Protein AF-A0A4U0WE92-F1 (afdb_monomer_lite)

Sequence (276 aa):
MVSLLIFSSARSITVGPFSGPRKVREACACQRVKEREEKEKQLQNAESAELKKAAQLYKLKIAEEKRVAREAAKVLNALASERLKTLQKLSNYPQRMNLQNGRLESDGLKALEAAGVMCVLHASPLYIGLLRAEGVPVGKMGDFHPAPEGLRQACRDVAGYVKDQKENLAAVALRYALWRAEVNSNEPFRLCTITGISTISDLTENVGTAHKLLKPAEATPTSLASATLNNGQVDKDRPVFEKAQKMFGQWMGYSFTSPDRRWSTELKHMLQESEL

InterPro domains:
  IPR020471 Aldo-keto reductase [PTHR42686] (79-260)
  IPR023210 NADP-dependent oxidoreductase domain [PF00248] (96-217)
  IPR036812 NAD(P)-dependent oxidoreductase domain superfamily [G3DSA:3.20.20.100] (66-225)
  IPR036812 NAD(P)-dependent oxidoreductase domain superfamily [SSF51430] (83-217)

Radius of gyration: 44.48 Å; chains: 1; bounding box: 106×69×122 Å

Organism: NCBI:txid329884

Foldseek 3Di:
DDDDDDDDDDDDDDDDPPPDPVNVVVVVVVVVVVVVVVVVVVVVVVVVVVVVVVVVVVVVVVVVVVVVVVVVVVVVVVVVVVVVVVLVVLVPQQLDQWLQADRCVVPNLVVCVVVVNQEAEREPLCVQQCQWLVGDDQDPVGDPDPDDPLLSVLSNVLSVVCVVVVHTSSLLGLLSSVVSQQVSADVRHHYHYDYDDDDPVSVVSSVVSCCLFWQDDPVCRPDSPPTDGPVVSVVVSVVSSVVSNVSCPVSRNDDDDDPDPPDDPVVVVVVVVVVD

Structure (mmCIF, N/CA/C/O backbone):
data_AF-A0A4U0WE92-F1
#
_entry.id   AF-A0A4U0WE92-F1
#
loop_
_atom_site.group_PDB
_atom_site.id
_atom_site.type_symbol
_atom_site.label_atom_id
_atom_site.label_alt_id
_atom_site.label_comp_id
_atom_site.label_asym_id
_atom_site.label_entity_id
_atom_site.label_seq_id
_atom_site.pdbx_PDB_ins_code
_atom_site.Cartn_x
_atom_site.Cartn_y
_atom_site.Cartn_z
_atom_site.occupancy
_atom_site.B_iso_or_equiv
_atom_site.auth_seq_id
_atom_site.auth_comp_id
_atom_site.auth_asym_id
_atom_site.auth_atom_id
_atom_site.pdbx_PDB_model_num
ATOM 1 N N . MET A 1 1 ? 56.991 50.075 -100.132 1.00 36.47 1 MET A N 1
ATOM 2 C CA . MET A 1 1 ? 57.862 51.090 -99.501 1.00 36.47 1 MET A CA 1
ATOM 3 C C . MET A 1 1 ? 58.765 50.362 -98.514 1.00 36.47 1 MET A C 1
ATOM 5 O O . MET A 1 1 ? 58.239 49.801 -97.569 1.00 36.47 1 MET A O 1
ATOM 9 N N . VAL A 1 2 ? 59.967 49.976 -98.965 1.00 34.28 2 VAL A N 1
ATOM 10 C CA . VAL A 1 2 ? 61.272 50.663 -98.746 1.00 34.28 2 VAL A CA 1
ATOM 11 C C . VAL A 1 2 ? 61.816 50.282 -97.361 1.00 34.28 2 VAL A C 1
ATOM 13 O O . VAL A 1 2 ? 61.279 50.724 -96.358 1.00 34.28 2 VAL A O 1
ATOM 16 N N . SER A 1 3 ? 62.652 49.235 -97.314 1.00 33.69 3 SER A N 1
ATOM 17 C CA . SER A 1 3 ? 64.130 49.280 -97.143 1.00 33.69 3 SER A CA 1
ATOM 18 C C . SER A 1 3 ? 64.530 49.614 -95.699 1.00 33.69 3 SER A C 1
ATOM 20 O O . SER A 1 3 ? 64.038 50.575 -95.133 1.00 33.69 3 SER A O 1
ATOM 22 N N . LEU A 1 4 ? 65.419 48.864 -95.046 1.00 34.78 4 LEU A N 1
ATOM 23 C CA . LEU A 1 4 ? 66.849 48.939 -95.336 1.00 34.78 4 LEU A CA 1
ATOM 24 C C . LEU A 1 4 ? 67.620 47.719 -94.793 1.00 34.78 4 LEU A C 1
ATOM 26 O O . LEU A 1 4 ? 67.423 47.281 -93.663 1.00 34.78 4 LEU A O 1
ATOM 30 N N . LEU A 1 5 ? 68.526 47.228 -95.636 1.00 36.78 5 LEU A N 1
ATOM 31 C CA . LEU A 1 5 ? 69.616 46.290 -95.370 1.00 36.78 5 LEU A CA 1
ATOM 32 C C . LEU A 1 5 ? 70.671 46.891 -94.433 1.00 36.78 5 LEU A C 1
ATOM 34 O O . LEU A 1 5 ? 71.027 48.045 -94.641 1.00 36.78 5 LEU A O 1
ATOM 38 N N . ILE A 1 6 ? 71.302 46.064 -93.588 1.00 38.28 6 ILE A N 1
ATOM 39 C CA . ILE A 1 6 ? 72.768 46.069 -93.405 1.00 38.28 6 ILE A CA 1
ATOM 40 C C . ILE A 1 6 ? 73.255 44.616 -93.254 1.00 38.28 6 ILE A C 1
ATOM 42 O O . ILE A 1 6 ? 72.827 43.885 -92.365 1.00 38.28 6 ILE A O 1
ATOM 46 N N . PHE A 1 7 ? 74.154 44.215 -94.155 1.00 35.66 7 PHE A N 1
ATOM 47 C CA . PHE A 1 7 ? 74.953 42.988 -94.116 1.00 35.66 7 PHE A CA 1
ATOM 48 C C . PHE A 1 7 ? 76.082 43.109 -93.081 1.00 35.66 7 PHE A C 1
ATOM 50 O O . PHE A 1 7 ? 76.759 44.133 -93.046 1.00 35.66 7 PHE A O 1
ATOM 57 N N . SER A 1 8 ? 76.412 42.022 -92.377 1.00 32.97 8 SER A N 1
ATOM 58 C CA . SER A 1 8 ? 77.824 41.668 -92.186 1.00 32.97 8 SER A CA 1
ATOM 59 C C . SER A 1 8 ? 78.011 40.168 -91.951 1.00 32.97 8 SER A C 1
ATOM 61 O O . SER A 1 8 ? 77.280 39.517 -91.212 1.00 32.97 8 SER A O 1
ATOM 63 N N . SER A 1 9 ? 78.997 39.648 -92.668 1.00 39.62 9 SER A N 1
ATOM 64 C CA . SER A 1 9 ? 79.442 38.266 -92.810 1.00 39.62 9 SER A CA 1
ATOM 65 C C . SER A 1 9 ? 80.075 37.699 -91.536 1.00 39.62 9 SER A C 1
ATOM 67 O O . SER A 1 9 ? 80.927 38.358 -90.950 1.00 39.62 9 SER A O 1
ATOM 69 N N . ALA A 1 10 ? 79.779 36.437 -91.198 1.00 36.41 10 ALA A N 1
ATOM 70 C CA . ALA A 1 10 ? 80.800 35.492 -90.732 1.00 36.41 10 ALA A CA 1
ATOM 71 C C . ALA A 1 10 ? 80.304 34.032 -90.767 1.00 36.41 10 ALA A C 1
ATOM 73 O O . ALA A 1 10 ? 79.409 33.626 -90.037 1.00 36.41 10 ALA A O 1
ATOM 74 N N . ARG A 1 11 ? 80.943 33.280 -91.667 1.00 37.12 11 ARG A N 1
ATOM 75 C CA . ARG A 1 11 ? 81.222 31.834 -91.723 1.00 37.12 11 ARG A CA 1
ATOM 76 C C . ARG A 1 11 ? 80.512 30.883 -90.743 1.00 37.12 11 ARG A C 1
ATOM 78 O O . ARG A 1 11 ? 80.674 30.931 -89.531 1.00 37.12 11 ARG A O 1
ATOM 85 N N . SER A 1 12 ? 79.893 29.891 -91.380 1.00 43.38 12 SER A N 1
ATOM 86 C CA . SER A 1 12 ? 79.492 28.584 -90.864 1.00 43.38 12 SER A CA 1
ATOM 87 C C . SER A 1 12 ? 80.563 27.915 -89.990 1.00 43.38 12 SER A C 1
ATOM 89 O O . SER A 1 12 ? 81.686 27.686 -90.443 1.00 43.38 12 SER A O 1
ATOM 91 N N . ILE A 1 13 ? 80.167 27.531 -88.774 1.00 39.22 13 ILE A N 1
ATOM 92 C CA . ILE A 1 13 ? 80.706 26.375 -88.056 1.00 39.22 13 ILE A CA 1
ATOM 93 C C . ILE A 1 13 ? 79.494 25.590 -87.547 1.00 39.22 13 ILE A C 1
ATOM 95 O O . ILE A 1 13 ? 78.878 25.929 -86.539 1.00 39.22 13 ILE A O 1
ATOM 99 N N . THR A 1 14 ? 79.129 24.536 -88.270 1.00 47.78 14 THR A N 1
ATOM 100 C CA . THR A 1 14 ? 78.223 23.495 -87.786 1.00 47.78 14 THR A CA 1
ATOM 101 C C . THR A 1 14 ? 78.919 22.710 -86.677 1.00 47.78 14 THR A C 1
ATOM 103 O O . THR A 1 14 ? 79.768 21.865 -86.957 1.00 47.78 14 THR A O 1
ATOM 106 N N . VAL A 1 15 ? 78.559 22.976 -85.420 1.00 40.97 15 VAL A N 1
ATOM 107 C CA . VAL A 1 15 ? 78.888 22.107 -84.282 1.00 40.97 15 VAL A CA 1
ATOM 108 C C . VAL A 1 15 ? 77.596 21.413 -83.861 1.00 40.97 15 VAL A C 1
ATOM 110 O O . VAL A 1 15 ? 76.686 22.047 -83.330 1.00 40.97 15 VAL A O 1
ATOM 113 N N . GLY A 1 16 ? 77.481 20.115 -84.155 1.00 44.25 16 GLY A N 1
ATOM 114 C CA . GLY A 1 16 ? 76.384 19.285 -83.653 1.00 44.25 16 GLY A CA 1
ATOM 115 C C . GLY A 1 16 ? 76.367 19.259 -82.117 1.00 44.25 16 GLY A C 1
ATOM 116 O O . GLY A 1 16 ? 77.405 19.493 -81.489 1.00 44.25 16 GLY A O 1
ATOM 117 N N . PRO A 1 17 ? 75.219 18.981 -81.473 1.00 46.50 17 PRO A N 1
ATOM 118 C CA . PRO A 1 17 ? 75.126 19.006 -80.023 1.00 46.50 17 PRO A CA 1
ATOM 119 C C . PRO A 1 17 ? 75.806 17.759 -79.449 1.00 46.50 17 PRO A C 1
ATOM 121 O O . PRO A 1 17 ? 75.181 16.728 -79.222 1.00 46.50 17 PRO A O 1
ATOM 124 N N . PHE A 1 18 ? 77.112 17.842 -79.203 1.00 44.69 18 PHE A N 1
ATOM 125 C CA . PHE A 1 18 ? 77.844 16.830 -78.452 1.00 44.69 18 PHE A CA 1
ATOM 126 C C . PHE A 1 18 ? 77.544 17.028 -76.959 1.00 44.69 18 PHE A C 1
ATOM 128 O O . PHE A 1 18 ? 78.214 17.776 -76.243 1.00 44.69 18 PHE A O 1
ATOM 135 N N . SER A 1 19 ? 76.463 16.412 -76.480 1.00 53.94 19 SER A N 1
ATOM 136 C CA . SER A 1 19 ? 76.129 16.368 -75.057 1.00 53.94 19 SER A CA 1
ATOM 137 C C . SER A 1 19 ? 77.164 15.519 -74.319 1.00 53.94 19 SER A C 1
ATOM 139 O O . SER A 1 19 ? 77.171 14.296 -74.437 1.00 53.94 19 SER A O 1
ATOM 141 N N . GLY A 1 20 ? 78.053 16.164 -73.560 1.00 50.94 20 GLY A N 1
ATOM 142 C CA . GLY A 1 20 ? 79.090 15.463 -72.803 1.00 50.94 20 GLY A CA 1
ATOM 143 C C . GLY A 1 20 ? 78.522 14.431 -71.804 1.00 50.94 20 GLY A C 1
ATOM 144 O O . GLY A 1 20 ? 77.395 14.598 -71.322 1.00 50.94 20 GLY A O 1
ATOM 145 N N . PRO A 1 21 ? 79.308 13.407 -71.404 1.00 58.94 21 PRO A N 1
ATOM 146 C CA . PRO A 1 21 ? 78.872 12.274 -70.565 1.00 58.94 21 PRO A CA 1
ATOM 147 C C . PRO A 1 21 ? 78.238 12.649 -69.217 1.00 58.94 21 PRO A C 1
ATOM 149 O O . PRO A 1 21 ? 77.608 11.815 -68.568 1.00 58.94 21 PRO A O 1
ATOM 152 N N . ARG A 1 22 ? 78.449 13.888 -68.767 1.00 59.09 22 ARG A N 1
ATOM 153 C CA . ARG A 1 22 ? 77.908 14.450 -67.529 1.00 59.09 22 ARG A CA 1
ATOM 154 C C . ARG A 1 22 ? 76.436 14.857 -67.667 1.00 59.09 22 ARG A C 1
ATOM 156 O O . ARG A 1 22 ? 75.641 14.499 -66.809 1.00 59.09 22 ARG A O 1
ATOM 163 N N . LYS A 1 23 ? 76.051 15.484 -68.787 1.00 59.97 23 LYS A N 1
ATOM 164 C CA . LYS A 1 23 ? 74.664 15.920 -69.045 1.00 59.97 23 LYS A CA 1
ATOM 165 C C . LYS A 1 23 ? 73.710 14.739 -69.253 1.00 59.97 23 LYS A C 1
ATOM 167 O O . LYS A 1 23 ? 72.574 14.781 -68.800 1.00 59.97 23 LYS A O 1
ATOM 172 N N . VAL A 1 24 ? 74.188 13.662 -69.882 1.00 62.94 24 VAL A N 1
ATOM 173 C CA . VAL A 1 24 ? 73.418 12.413 -70.041 1.00 62.94 24 VAL A CA 1
ATOM 174 C C . VAL A 1 24 ? 73.204 11.728 -68.686 1.00 62.94 24 VAL A C 1
ATOM 176 O O . VAL A 1 24 ? 72.099 11.285 -68.385 1.00 62.94 24 VAL A O 1
ATOM 179 N N . ARG A 1 25 ? 74.231 11.703 -67.822 1.00 64.44 25 ARG A N 1
ATOM 180 C CA . ARG A 1 25 ? 74.118 11.168 -66.454 1.00 64.44 25 ARG A CA 1
ATOM 181 C C . ARG A 1 25 ? 73.147 11.969 -65.588 1.00 64.44 25 ARG A C 1
ATOM 183 O O . ARG A 1 25 ? 72.349 11.366 -64.877 1.00 64.44 25 ARG A O 1
ATOM 190 N N . GLU A 1 26 ? 73.187 13.295 -65.671 1.00 70.31 26 GLU A N 1
ATOM 191 C CA . GLU A 1 26 ? 72.267 14.184 -64.951 1.00 70.31 26 GLU A CA 1
ATOM 192 C C . GLU A 1 26 ? 70.814 14.006 -65.429 1.00 70.31 26 GLU A C 1
ATOM 194 O O . GLU A 1 26 ? 69.916 13.860 -64.603 1.00 70.31 26 GLU A O 1
ATOM 199 N N . ALA A 1 27 ? 70.575 13.895 -66.742 1.00 69.12 27 ALA A N 1
ATOM 200 C CA . ALA A 1 27 ? 69.242 13.624 -67.289 1.00 69.12 27 ALA A CA 1
ATOM 201 C C . ALA A 1 27 ? 68.682 12.256 -66.846 1.00 69.12 27 ALA A C 1
ATOM 203 O O . ALA A 1 27 ? 67.536 12.173 -66.400 1.00 69.12 27 ALA A O 1
ATOM 204 N N . CYS A 1 28 ? 69.498 11.194 -66.884 1.00 70.00 28 CYS A N 1
ATOM 205 C CA . CYS A 1 28 ? 69.102 9.875 -66.379 1.00 70.00 28 CYS A CA 1
ATOM 206 C C . CYS A 1 28 ? 68.828 9.881 -64.866 1.00 70.00 28 CYS A C 1
ATOM 208 O O . CYS A 1 28 ? 67.922 9.186 -64.406 1.00 70.00 28 CYS A O 1
ATOM 210 N N . ALA A 1 29 ? 69.583 10.661 -64.084 1.00 74.00 29 ALA A N 1
ATOM 211 C CA . ALA A 1 29 ? 69.343 10.813 -62.651 1.00 74.00 29 ALA A CA 1
ATOM 212 C C . ALA A 1 29 ? 68.009 11.528 -62.375 1.00 74.00 29 ALA A C 1
ATOM 214 O O . ALA A 1 29 ? 67.214 11.036 -61.576 1.00 74.00 29 ALA A O 1
ATOM 215 N N . CYS A 1 30 ? 67.711 12.621 -63.086 1.00 74.50 30 CYS A N 1
ATOM 216 C CA . CYS A 1 30 ? 66.426 13.318 -62.977 1.00 74.50 30 CYS A CA 1
ATOM 217 C C . CYS A 1 30 ? 65.235 12.428 -63.358 1.00 74.50 30 CYS A C 1
ATOM 219 O O . CYS A 1 30 ? 64.185 12.507 -62.723 1.00 74.50 30 CYS A O 1
ATOM 221 N N . GLN A 1 31 ? 65.382 11.565 -64.366 1.00 77.31 31 GLN A N 1
ATOM 222 C CA . GLN A 1 31 ? 64.308 10.666 -64.791 1.00 77.31 31 GLN A CA 1
ATOM 223 C C . GLN A 1 31 ? 64.025 9.570 -63.754 1.00 77.31 31 GLN A C 1
ATOM 225 O O . GLN A 1 31 ? 62.868 9.323 -63.428 1.00 77.31 31 GLN A O 1
ATOM 230 N N . ARG A 1 32 ? 65.070 9.011 -63.132 1.00 80.00 32 ARG A N 1
ATOM 231 C CA . ARG A 1 32 ? 64.927 8.050 -62.024 1.00 80.00 32 ARG A CA 1
ATOM 232 C C . ARG A 1 32 ? 64.260 8.653 -60.789 1.00 80.00 32 ARG A C 1
ATOM 234 O O . ARG A 1 32 ? 63.498 7.962 -60.119 1.00 80.00 32 ARG A O 1
ATOM 241 N N . VAL A 1 33 ? 64.540 9.921 -60.481 1.00 80.56 33 VAL A N 1
ATOM 242 C CA . VAL A 1 33 ? 63.878 10.632 -59.374 1.00 80.56 33 VAL A CA 1
ATOM 243 C C . VAL A 1 33 ? 62.389 10.813 -59.673 1.00 80.56 33 VAL A C 1
ATOM 245 O O . VAL A 1 33 ? 61.570 10.451 -58.836 1.00 80.56 33 VAL A O 1
ATOM 248 N N . LYS A 1 34 ? 62.026 11.252 -60.886 1.00 82.38 34 LYS A N 1
ATOM 249 C CA . LYS A 1 34 ? 60.617 11.392 -61.297 1.00 82.38 34 LYS A CA 1
ATOM 250 C C . LYS A 1 34 ? 59.850 10.069 -61.249 1.00 82.38 34 LYS A C 1
ATOM 252 O O . LYS A 1 34 ? 58.754 10.021 -60.705 1.00 82.38 34 LYS A O 1
ATOM 257 N N . GLU A 1 35 ? 60.441 8.988 -61.756 1.00 83.38 35 GLU A N 1
ATOM 258 C CA . GLU A 1 35 ? 59.830 7.652 -61.707 1.00 83.38 35 GLU A CA 1
ATOM 259 C C . GLU A 1 35 ? 59.636 7.155 -60.268 1.00 83.38 35 GLU A C 1
ATOM 261 O O . GLU A 1 35 ? 58.654 6.475 -59.967 1.00 83.38 35 GLU A O 1
ATOM 266 N N . ARG A 1 36 ? 60.564 7.483 -59.361 1.00 80.62 36 ARG A N 1
ATOM 267 C CA . ARG A 1 36 ? 60.438 7.148 -57.940 1.00 80.62 36 ARG A CA 1
ATOM 268 C C . ARG A 1 36 ? 59.327 7.957 -57.269 1.00 80.62 36 ARG A C 1
ATOM 270 O O . ARG A 1 36 ? 58.514 7.368 -56.566 1.00 80.62 36 ARG A O 1
ATOM 277 N N . GLU A 1 37 ? 59.252 9.258 -57.532 1.00 85.56 37 GLU A N 1
ATOM 278 C CA . GLU A 1 37 ? 58.191 10.133 -57.016 1.00 85.56 37 GLU A CA 1
ATOM 279 C C . GLU A 1 37 ? 56.799 9.720 -57.520 1.00 85.56 37 GLU A C 1
ATOM 281 O O . GLU A 1 37 ? 55.830 9.749 -56.762 1.00 85.56 37 GLU A O 1
ATOM 286 N N . GLU A 1 38 ? 56.673 9.299 -58.782 1.00 88.25 38 GLU A N 1
ATOM 287 C CA . GLU A 1 38 ? 55.413 8.776 -59.323 1.00 88.25 38 GLU A CA 1
ATOM 288 C C . GLU A 1 38 ? 55.010 7.452 -58.671 1.00 88.25 38 GLU A C 1
ATOM 290 O O . GLU A 1 38 ? 53.845 7.286 -58.305 1.00 88.25 38 GLU A O 1
ATOM 295 N N . LYS A 1 39 ? 55.961 6.533 -58.462 1.00 85.75 39 LYS A N 1
ATOM 296 C CA . LYS A 1 39 ? 55.706 5.273 -57.747 1.00 85.75 39 LYS A CA 1
ATOM 297 C C . LYS A 1 39 ? 55.291 5.513 -56.297 1.00 85.75 39 LYS A C 1
ATOM 299 O O . LYS A 1 39 ? 54.341 4.890 -55.833 1.00 85.75 39 LYS A O 1
ATOM 304 N N . GLU A 1 40 ? 55.949 6.435 -55.597 1.00 83.81 40 GLU A N 1
ATOM 305 C CA . GLU A 1 40 ? 55.593 6.804 -54.222 1.00 83.81 40 GLU A CA 1
ATOM 306 C C . GLU A 1 40 ? 54.197 7.449 -54.156 1.00 83.81 40 GLU A C 1
ATOM 308 O O . GLU A 1 40 ? 53.393 7.079 -53.299 1.00 83.81 40 GLU A O 1
ATOM 313 N N . LYS A 1 41 ? 53.837 8.318 -55.112 1.00 87.12 41 LYS A N 1
ATOM 314 C CA . LYS A 1 41 ? 52.472 8.869 -55.222 1.00 87.12 41 LYS A CA 1
ATOM 315 C C . LYS A 1 41 ? 51.422 7.796 -55.508 1.00 87.12 41 LYS A C 1
ATOM 317 O O . LYS A 1 41 ? 50.327 7.848 -54.950 1.00 87.12 41 LYS A O 1
ATOM 322 N N . GLN A 1 42 ? 51.725 6.827 -56.372 1.00 85.12 42 GLN A N 1
ATOM 323 C CA . GLN A 1 42 ? 50.818 5.710 -56.650 1.00 85.12 42 GLN A CA 1
ATOM 324 C C . GLN A 1 42 ? 50.595 4.845 -55.404 1.00 85.12 42 GLN A C 1
ATOM 326 O O . GLN A 1 42 ? 49.451 4.492 -55.116 1.00 85.12 42 GLN A O 1
ATOM 331 N N . LEU A 1 43 ? 51.655 4.574 -54.636 1.00 83.00 43 LEU A N 1
ATOM 332 C CA . LEU A 1 43 ? 51.571 3.830 -53.380 1.00 83.00 43 LEU A CA 1
ATOM 333 C C . LEU A 1 43 ? 50.699 4.568 -52.349 1.00 83.00 43 LEU A C 1
ATOM 335 O O . LEU A 1 43 ? 49.751 3.991 -51.823 1.00 83.00 43 LEU A O 1
ATOM 339 N N . GLN A 1 44 ? 50.938 5.868 -52.143 1.00 82.56 44 GLN A N 1
ATOM 340 C CA . GLN A 1 44 ? 50.153 6.699 -51.219 1.00 82.56 44 GLN A CA 1
ATOM 341 C C . GLN A 1 44 ? 48.671 6.784 -51.613 1.00 82.56 44 GLN A C 1
ATOM 343 O O . GLN A 1 44 ? 47.782 6.754 -50.758 1.00 82.56 44 GLN A O 1
ATOM 348 N N . ASN A 1 45 ? 48.376 6.864 -52.912 1.00 87.62 45 ASN A N 1
ATOM 349 C CA . ASN A 1 45 ? 47.000 6.864 -53.404 1.00 87.62 45 ASN A CA 1
ATOM 350 C C . ASN A 1 45 ? 46.302 5.517 -53.165 1.00 87.62 45 ASN A C 1
ATOM 352 O O . ASN A 1 45 ? 45.122 5.503 -52.806 1.00 87.62 45 ASN A O 1
ATOM 356 N N . ALA A 1 46 ? 47.017 4.400 -53.328 1.00 85.62 46 ALA A N 1
ATOM 357 C CA . ALA A 1 46 ? 46.495 3.068 -53.037 1.00 85.62 46 ALA A CA 1
ATOM 358 C C . ALA A 1 46 ? 46.218 2.881 -51.534 1.00 85.62 46 ALA A C 1
ATOM 360 O O . ALA A 1 46 ? 45.127 2.447 -51.165 1.00 85.62 46 ALA A O 1
ATOM 361 N N . GLU A 1 47 ? 47.143 3.299 -50.666 1.00 88.69 47 GLU A N 1
ATOM 362 C CA . GLU A 1 47 ? 46.966 3.269 -49.207 1.00 88.69 47 GLU A CA 1
ATOM 363 C C . GLU A 1 47 ? 45.787 4.145 -48.753 1.00 88.69 47 GLU A C 1
ATOM 365 O O . GLU A 1 47 ? 44.960 3.723 -47.945 1.00 88.69 47 GLU A O 1
ATOM 370 N N . SER A 1 48 ? 45.640 5.344 -49.328 1.00 85.44 48 SER A N 1
ATOM 371 C CA . SER A 1 48 ? 44.500 6.234 -49.065 1.00 85.44 48 SER A CA 1
ATOM 372 C C . SER A 1 48 ? 43.166 5.615 -49.500 1.00 85.44 48 SER A C 1
ATOM 374 O O . SER A 1 48 ? 42.154 5.753 -48.806 1.00 85.44 48 SER A O 1
ATOM 376 N N . ALA A 1 49 ? 43.141 4.910 -50.636 1.00 88.56 49 ALA A N 1
ATOM 377 C CA . ALA A 1 49 ? 41.953 4.207 -51.110 1.00 88.56 49 ALA A CA 1
ATOM 378 C C . ALA A 1 49 ? 41.566 3.040 -50.186 1.00 88.56 49 ALA A C 1
ATOM 380 O O . ALA A 1 49 ? 40.386 2.892 -49.861 1.00 88.56 49 ALA A O 1
ATOM 381 N N . GLU A 1 50 ? 42.538 2.258 -49.715 1.00 90.50 50 GLU A N 1
ATOM 382 C CA . GLU A 1 50 ? 42.320 1.184 -48.737 1.00 90.50 50 GLU A CA 1
ATOM 383 C C . GLU A 1 50 ? 41.796 1.730 -47.401 1.00 90.50 50 GLU A C 1
ATOM 385 O O . GLU A 1 50 ? 40.788 1.246 -46.878 1.00 90.50 50 GLU A O 1
ATOM 390 N N . LEU A 1 51 ? 42.387 2.818 -46.896 1.00 87.50 51 LEU A N 1
ATOM 391 C CA . LEU A 1 51 ? 41.946 3.466 -45.658 1.00 87.50 51 LEU A CA 1
ATOM 392 C C . LEU A 1 51 ? 40.492 3.963 -45.755 1.00 87.50 51 LEU A C 1
ATOM 394 O O . LEU A 1 51 ? 39.709 3.822 -44.813 1.00 87.50 51 LEU A O 1
ATOM 398 N N . LYS A 1 52 ? 40.098 4.510 -46.914 1.00 91.75 52 LYS A N 1
ATOM 399 C CA . LYS A 1 52 ? 38.717 4.949 -47.171 1.00 91.75 52 LYS A CA 1
ATOM 400 C C . LYS A 1 52 ? 37.735 3.778 -47.189 1.00 91.75 52 LYS A C 1
ATOM 402 O O . LYS A 1 52 ? 36.667 3.896 -46.586 1.00 91.75 52 LYS A O 1
ATOM 407 N N . LYS A 1 53 ? 38.088 2.649 -47.816 1.00 93.38 53 LYS A N 1
ATOM 408 C CA . LYS A 1 53 ? 37.257 1.429 -47.805 1.00 93.38 53 LYS A CA 1
ATOM 409 C C . LYS A 1 53 ? 37.084 0.888 -46.385 1.00 93.38 53 LYS A C 1
ATOM 411 O O . LYS A 1 53 ? 35.960 0.589 -45.983 1.00 93.38 53 LYS A O 1
ATOM 416 N N . ALA A 1 54 ? 38.163 0.830 -45.602 1.00 89.75 54 ALA A N 1
ATOM 417 C CA . ALA A 1 54 ? 38.120 0.391 -44.207 1.00 89.75 54 ALA A CA 1
ATOM 418 C C . ALA A 1 54 ? 37.235 1.309 -43.343 1.00 89.75 54 ALA A C 1
ATOM 420 O O . ALA A 1 54 ? 36.383 0.831 -42.592 1.00 89.75 54 ALA A O 1
ATOM 421 N N . ALA A 1 55 ? 37.356 2.631 -43.506 1.00 92.50 55 ALA A N 1
ATOM 422 C CA . ALA A 1 55 ? 36.502 3.597 -42.818 1.00 92.50 55 ALA A CA 1
ATOM 423 C C . ALA A 1 55 ? 35.020 3.460 -43.216 1.00 92.50 55 ALA A C 1
ATOM 425 O O . ALA A 1 55 ? 34.131 3.620 -42.376 1.00 92.50 55 ALA A O 1
ATOM 426 N N . GLN A 1 56 ? 34.735 3.150 -44.483 1.00 93.25 56 GLN A N 1
ATOM 427 C CA . GLN A 1 56 ? 33.374 2.927 -44.970 1.00 93.25 56 GLN A CA 1
ATOM 428 C C . GLN A 1 56 ? 32.769 1.641 -44.392 1.00 93.25 56 GLN A C 1
ATOM 430 O O . GLN A 1 56 ? 31.643 1.672 -43.897 1.00 93.25 56 GLN A O 1
ATOM 435 N N . LEU A 1 57 ? 33.533 0.546 -44.362 1.00 93.00 57 LEU A N 1
ATOM 436 C CA . LEU A 1 57 ? 33.135 -0.709 -43.716 1.00 93.00 57 LEU A CA 1
ATOM 437 C C . LEU A 1 57 ? 32.858 -0.516 -42.220 1.00 93.00 57 LEU A C 1
ATOM 439 O O . LEU A 1 57 ? 31.842 -0.989 -41.713 1.00 93.00 57 LEU A O 1
ATOM 443 N N . TYR A 1 58 ? 33.706 0.240 -41.522 1.00 90.44 58 TYR A N 1
ATOM 444 C CA . TYR A 1 58 ? 33.517 0.536 -40.102 1.00 90.44 58 TYR A CA 1
ATOM 445 C C . TYR A 1 58 ? 32.233 1.338 -39.837 1.00 90.44 58 TYR A C 1
ATOM 447 O O . TYR A 1 58 ? 31.467 1.017 -38.926 1.00 90.44 58 TYR A O 1
ATOM 455 N N . LYS A 1 59 ? 31.935 2.338 -40.679 1.00 92.25 59 LYS A N 1
ATOM 456 C CA . LYS A 1 59 ? 30.678 3.102 -40.602 1.00 92.25 59 LYS A CA 1
ATOM 457 C C . LYS A 1 59 ? 29.449 2.218 -40.810 1.00 92.25 59 LYS A C 1
ATOM 459 O O . LYS A 1 59 ? 28.471 2.374 -40.081 1.00 92.25 59 LYS A O 1
ATOM 464 N N . LEU A 1 60 ? 29.500 1.295 -41.773 1.00 93.69 60 LEU A N 1
ATOM 465 C CA . LEU A 1 60 ? 28.410 0.349 -42.026 1.00 93.69 60 LEU A CA 1
ATOM 466 C C . LEU A 1 60 ? 28.202 -0.599 -40.840 1.00 93.69 60 LEU A C 1
ATOM 468 O O . LEU A 1 60 ? 27.063 -0.817 -40.437 1.00 93.69 60 LEU A O 1
ATOM 472 N N . LYS A 1 61 ? 29.285 -1.086 -40.223 1.00 93.81 61 LYS A N 1
ATOM 473 C CA . LYS A 1 61 ? 29.209 -1.944 -39.034 1.00 93.81 61 LYS A CA 1
ATOM 474 C C . LYS A 1 61 ? 28.540 -1.236 -37.851 1.00 93.81 61 LYS A C 1
ATOM 476 O O . LYS A 1 61 ? 27.611 -1.779 -37.264 1.00 93.81 61 LYS A O 1
ATOM 481 N N . ILE A 1 62 ? 28.932 0.010 -37.569 1.00 89.88 62 ILE A N 1
ATOM 482 C CA . ILE A 1 62 ? 28.294 0.828 -36.521 1.00 89.88 62 ILE A CA 1
ATOM 483 C C . ILE A 1 62 ? 26.812 1.071 -36.830 1.00 89.88 62 ILE A C 1
ATOM 485 O O . ILE A 1 62 ? 25.978 1.080 -35.923 1.00 89.88 62 ILE A O 1
ATOM 489 N N . ALA A 1 63 ? 26.469 1.319 -38.097 1.00 92.94 63 ALA A N 1
ATOM 490 C CA . ALA A 1 63 ? 25.081 1.529 -38.496 1.00 92.94 63 ALA A CA 1
ATOM 491 C C . ALA A 1 63 ? 24.233 0.270 -38.265 1.00 92.94 63 ALA A C 1
ATOM 493 O O . ALA A 1 63 ? 23.118 0.381 -37.752 1.00 92.94 63 ALA A O 1
ATOM 494 N N . GLU A 1 64 ? 24.777 -0.909 -38.573 1.00 91.12 64 GLU A N 1
ATOM 495 C CA . GLU A 1 64 ? 24.096 -2.185 -38.361 1.00 91.12 64 GLU A CA 1
ATOM 496 C C . GLU A 1 64 ? 23.932 -2.510 -36.872 1.00 91.12 64 GLU A C 1
ATOM 498 O O . GLU A 1 64 ? 22.827 -2.817 -36.434 1.00 91.12 64 GLU A O 1
ATOM 503 N N . GLU A 1 65 ? 24.973 -2.330 -36.057 1.00 89.25 65 GLU A N 1
ATOM 504 C CA . GLU A 1 65 ? 24.883 -2.507 -34.600 1.00 89.25 65 GLU A CA 1
ATOM 505 C C . GLU A 1 65 ? 23.825 -1.577 -33.982 1.00 89.25 65 GLU A C 1
ATOM 507 O O . GLU A 1 65 ? 23.003 -2.002 -33.166 1.00 89.25 65 GLU A O 1
ATOM 512 N N . LYS A 1 66 ? 23.765 -0.315 -34.429 1.00 91.38 66 LYS A N 1
ATOM 513 C CA . LYS A 1 66 ? 22.716 0.628 -34.008 1.00 91.38 66 LYS A CA 1
ATOM 514 C C . LYS A 1 66 ? 21.324 0.197 -34.466 1.00 91.38 66 LYS A C 1
ATOM 516 O O . LYS A 1 66 ? 20.358 0.442 -33.745 1.00 91.38 66 LYS A O 1
ATOM 521 N N . ARG A 1 67 ? 21.194 -0.412 -35.648 1.00 91.25 67 ARG A N 1
ATOM 522 C CA . ARG A 1 67 ? 19.920 -0.940 -36.156 1.00 91.25 67 ARG A CA 1
ATOM 523 C C . ARG A 1 67 ? 19.438 -2.095 -35.284 1.00 91.25 67 ARG A C 1
ATOM 525 O O . ARG A 1 67 ? 18.312 -2.043 -34.800 1.00 91.25 67 ARG A O 1
ATOM 532 N N . VAL A 1 68 ? 20.310 -3.063 -35.008 1.00 91.75 68 VAL A N 1
ATOM 533 C CA . VAL A 1 68 ? 20.015 -4.203 -34.129 1.00 91.75 68 VAL A CA 1
ATOM 534 C C . VAL A 1 68 ? 19.628 -3.727 -32.727 1.00 91.75 68 VAL A C 1
ATOM 536 O O . VAL A 1 68 ? 18.608 -4.159 -32.195 1.00 91.75 68 VAL A O 1
ATOM 539 N N . ALA A 1 69 ? 20.367 -2.771 -32.155 1.00 86.94 69 ALA A N 1
ATOM 540 C CA . ALA A 1 69 ? 20.047 -2.205 -30.844 1.00 86.94 69 ALA A CA 1
ATOM 541 C C . ALA A 1 69 ? 18.670 -1.512 -30.812 1.00 86.94 69 ALA A C 1
ATOM 543 O O . ALA A 1 69 ? 17.927 -1.650 -29.840 1.00 86.94 69 ALA A O 1
ATOM 544 N N . ARG A 1 70 ? 18.294 -0.792 -31.880 1.00 86.38 70 ARG A N 1
ATOM 545 C CA . ARG A 1 70 ? 16.964 -0.167 -31.998 1.00 86.38 70 ARG A CA 1
ATOM 546 C C . ARG A 1 70 ? 15.852 -1.204 -32.092 1.00 86.38 70 ARG A C 1
ATOM 548 O O . ARG A 1 70 ? 14.823 -1.023 -31.450 1.00 86.38 70 ARG A O 1
ATOM 555 N N . GLU A 1 71 ? 16.044 -2.267 -32.868 1.00 88.44 71 GLU A N 1
ATOM 556 C CA . GLU A 1 71 ? 15.053 -3.343 -32.975 1.00 88.44 71 GLU A CA 1
ATOM 557 C C . GLU A 1 71 ? 14.886 -4.085 -31.643 1.00 88.44 71 GLU A C 1
ATOM 559 O O . GLU A 1 71 ? 13.760 -4.275 -31.188 1.00 88.44 71 GLU A O 1
ATOM 564 N N . ALA A 1 72 ? 15.981 -4.387 -30.940 1.00 84.38 72 ALA A N 1
ATOM 565 C CA . ALA A 1 72 ? 15.918 -4.959 -29.596 1.00 84.38 72 ALA A CA 1
ATOM 566 C C . ALA A 1 72 ? 15.156 -4.047 -28.613 1.00 84.38 72 ALA A C 1
ATOM 568 O O . ALA A 1 72 ? 14.286 -4.513 -27.876 1.00 84.38 72 ALA A O 1
ATOM 569 N N . ALA A 1 73 ? 15.415 -2.735 -28.643 1.00 82.38 73 ALA A N 1
ATOM 570 C CA . ALA A 1 73 ? 14.704 -1.767 -27.809 1.00 82.38 73 ALA A CA 1
ATOM 571 C C . ALA A 1 73 ? 13.203 -1.681 -28.144 1.00 82.38 73 ALA A C 1
ATOM 573 O O . ALA A 1 73 ? 12.378 -1.547 -27.239 1.00 82.38 73 ALA A O 1
ATOM 574 N N . LYS A 1 74 ? 12.823 -1.793 -29.425 1.00 85.69 74 LYS A N 1
ATOM 575 C CA . LYS A 1 74 ? 11.411 -1.846 -29.838 1.00 85.69 74 LYS A CA 1
ATOM 576 C C . LYS A 1 74 ? 10.708 -3.078 -29.281 1.00 85.69 74 LYS A C 1
ATOM 578 O O . LYS A 1 74 ? 9.612 -2.937 -28.746 1.00 85.69 74 LYS A O 1
ATOM 583 N N . VAL A 1 75 ? 11.332 -4.254 -29.369 1.00 87.25 75 VAL A N 1
ATOM 584 C CA . VAL A 1 75 ? 10.771 -5.502 -28.823 1.00 87.25 75 VAL A CA 1
ATOM 585 C C . VAL A 1 75 ? 10.589 -5.391 -27.308 1.00 87.25 75 VAL A C 1
ATOM 587 O O . VAL A 1 75 ? 9.520 -5.717 -26.793 1.00 87.25 75 VAL A O 1
ATOM 590 N N . LEU A 1 76 ? 11.587 -4.856 -26.598 1.00 78.44 76 LEU A N 1
ATOM 591 C CA . LEU A 1 76 ? 11.512 -4.666 -25.149 1.00 78.44 76 LEU A CA 1
ATOM 592 C C . LEU A 1 76 ? 10.383 -3.700 -24.753 1.00 78.44 76 LEU A C 1
ATOM 594 O O . LEU A 1 76 ? 9.620 -3.981 -23.832 1.00 78.44 76 LEU A O 1
ATOM 598 N N . ASN A 1 77 ? 10.239 -2.587 -25.479 1.00 75.75 77 ASN A N 1
ATOM 599 C CA . ASN A 1 77 ? 9.171 -1.613 -25.248 1.00 75.75 77 ASN A CA 1
ATOM 600 C C . ASN A 1 77 ? 7.783 -2.168 -25.592 1.00 75.75 77 ASN A C 1
ATOM 602 O O . ASN A 1 77 ? 6.821 -1.872 -24.885 1.00 75.75 77 ASN A O 1
ATOM 606 N N . ALA A 1 78 ? 7.659 -2.980 -26.645 1.00 77.69 78 ALA A N 1
ATOM 607 C CA . ALA A 1 78 ? 6.405 -3.642 -26.994 1.00 77.69 78 ALA A CA 1
ATOM 608 C C . ALA A 1 78 ? 5.975 -4.621 -25.892 1.00 77.69 78 ALA A C 1
ATOM 610 O O . ALA A 1 78 ? 4.840 -4.548 -25.420 1.00 77.69 78 ALA A O 1
ATOM 611 N N . LEU A 1 79 ? 6.907 -5.447 -25.405 1.00 77.00 79 LEU A N 1
ATOM 612 C CA . LEU A 1 79 ? 6.674 -6.362 -24.286 1.00 77.00 79 LEU A CA 1
ATOM 613 C C . LEU A 1 79 ? 6.322 -5.607 -22.993 1.00 77.00 79 LEU A C 1
ATOM 615 O O . LEU A 1 79 ? 5.403 -5.993 -22.270 1.00 77.00 79 LEU A O 1
ATOM 619 N N . ALA A 1 80 ? 7.020 -4.506 -22.702 1.00 66.88 80 ALA A N 1
ATOM 620 C CA . ALA A 1 80 ? 6.722 -3.654 -21.553 1.00 66.88 80 ALA A CA 1
ATOM 621 C C . ALA A 1 80 ? 5.333 -3.004 -21.667 1.00 66.88 80 ALA A C 1
ATOM 623 O O . ALA A 1 80 ? 4.590 -2.974 -20.688 1.00 66.88 80 ALA A O 1
ATOM 624 N N . SER A 1 81 ? 4.946 -2.537 -22.859 1.00 62.72 81 SER A N 1
ATOM 625 C CA . SER A 1 81 ? 3.615 -1.980 -23.127 1.00 62.72 81 SER A CA 1
ATOM 626 C C . SER A 1 81 ? 2.514 -3.027 -22.955 1.00 62.72 81 SER A C 1
ATOM 628 O O . SER A 1 81 ? 1.475 -2.740 -22.363 1.00 62.72 81 SER A O 1
ATOM 630 N N . GLU A 1 82 ? 2.734 -4.254 -23.423 1.00 66.19 82 GLU A N 1
ATOM 631 C CA . GLU A 1 82 ? 1.785 -5.357 -23.265 1.00 66.19 82 GLU A CA 1
ATOM 632 C C . GLU A 1 82 ? 1.617 -5.765 -21.793 1.00 66.19 82 GLU A C 1
ATOM 634 O O . GLU A 1 82 ? 0.490 -5.913 -21.303 1.00 66.19 82 GLU A O 1
ATOM 639 N N . ARG A 1 83 ? 2.723 -5.833 -21.040 1.00 62.78 83 ARG A N 1
ATOM 640 C CA . ARG A 1 83 ? 2.689 -6.010 -19.580 1.00 62.78 83 ARG A CA 1
ATOM 641 C C . ARG A 1 83 ? 1.942 -4.870 -18.891 1.00 62.78 83 ARG A C 1
ATOM 643 O O . ARG A 1 83 ? 1.087 -5.138 -18.053 1.00 62.78 83 ARG A O 1
ATOM 650 N N . LEU A 1 84 ? 2.187 -3.616 -19.276 1.00 55.00 84 LEU A N 1
ATOM 651 C CA . LEU A 1 84 ? 1.501 -2.451 -18.711 1.00 55.00 84 LEU A CA 1
ATOM 652 C C . LEU A 1 84 ? -0.011 -2.490 -18.978 1.00 55.00 84 LEU A C 1
ATOM 654 O O . LEU A 1 84 ? -0.797 -2.227 -18.073 1.00 55.00 84 LEU A O 1
ATOM 658 N N . LYS A 1 85 ? -0.436 -2.881 -20.186 1.00 54.84 85 LYS A N 1
ATOM 659 C CA . LYS A 1 85 ? -1.858 -3.076 -20.525 1.00 54.84 85 LYS A CA 1
ATOM 660 C C . LYS A 1 85 ? -2.498 -4.180 -19.686 1.00 54.84 85 LYS A C 1
ATOM 662 O O . LYS A 1 85 ? -3.655 -4.061 -19.287 1.00 54.84 85 LYS A O 1
ATOM 667 N N . THR A 1 86 ? -1.753 -5.243 -19.398 1.00 52.66 86 THR A N 1
ATOM 668 C CA . THR A 1 86 ? -2.209 -6.327 -18.518 1.00 52.66 86 THR A CA 1
ATOM 669 C C . THR A 1 86 ? -2.358 -5.828 -17.079 1.00 52.66 86 THR A C 1
ATOM 671 O O . THR A 1 86 ? -3.413 -6.016 -16.481 1.00 52.66 86 THR A O 1
ATOM 674 N N . LEU A 1 87 ? -1.383 -5.072 -16.563 1.00 47.72 87 LEU A N 1
ATOM 675 C CA . LEU A 1 87 ? -1.461 -4.411 -15.252 1.00 47.72 87 LEU A CA 1
ATOM 676 C C . LEU A 1 87 ? -2.630 -3.409 -15.164 1.00 47.72 87 LEU A C 1
ATOM 678 O O . LEU A 1 87 ? -3.331 -3.362 -14.158 1.00 47.72 87 LEU A O 1
ATOM 682 N N . GLN A 1 88 ? -2.910 -2.654 -16.230 1.00 44.69 88 GLN A N 1
ATOM 683 C CA . GLN A 1 88 ? -4.063 -1.748 -16.297 1.00 44.69 88 GLN A CA 1
ATOM 684 C C . GLN A 1 88 ? -5.405 -2.490 -16.301 1.00 44.69 88 GLN A C 1
ATOM 686 O O . GLN A 1 88 ? -6.347 -2.042 -15.655 1.00 44.69 88 GLN A O 1
ATOM 691 N N . LYS A 1 89 ? -5.517 -3.646 -16.968 1.00 41.88 89 LYS A N 1
ATOM 692 C CA . LYS A 1 89 ? -6.729 -4.482 -16.878 1.00 41.88 89 LYS A CA 1
ATOM 693 C C . LYS A 1 89 ? -6.960 -4.991 -15.457 1.00 41.88 89 LYS A C 1
ATOM 695 O O . LYS A 1 89 ? -8.105 -5.107 -15.029 1.00 41.88 89 LYS A O 1
ATOM 700 N N . LEU A 1 90 ? -5.881 -5.241 -14.722 1.00 44.62 90 LEU A N 1
ATOM 701 C CA . LEU A 1 90 ? -5.920 -5.662 -13.325 1.00 44.62 90 LEU A CA 1
ATOM 702 C C . LEU A 1 90 ? -6.248 -4.509 -12.368 1.00 44.62 90 LEU A C 1
ATOM 704 O O . LEU A 1 90 ? -6.854 -4.734 -11.324 1.00 44.62 90 LEU A O 1
ATOM 708 N N . SER A 1 91 ? -5.967 -3.270 -12.780 1.00 45.06 91 SER A N 1
ATOM 709 C CA . SER A 1 91 ? -6.380 -2.049 -12.081 1.00 45.06 91 SER A CA 1
ATOM 710 C C . SER A 1 91 ? -7.911 -1.931 -11.911 1.00 45.06 91 SER A C 1
ATOM 712 O O . SER A 1 91 ? -8.390 -1.199 -11.045 1.00 45.06 91 SER A O 1
ATOM 714 N N . ASN A 1 92 ? -8.688 -2.676 -12.709 1.00 42.03 92 ASN A N 1
ATOM 715 C CA . ASN A 1 92 ? -10.152 -2.720 -12.643 1.00 42.03 92 ASN A CA 1
ATOM 716 C C . ASN A 1 92 ? -10.708 -3.711 -11.606 1.00 42.03 92 ASN A C 1
ATOM 718 O O . ASN A 1 92 ? -11.909 -3.684 -11.334 1.00 42.03 92 ASN A O 1
ATOM 722 N N . TYR A 1 93 ? -9.873 -4.575 -11.019 1.00 44.97 93 TYR A N 1
ATOM 723 C CA . TYR A 1 93 ? -10.263 -5.316 -9.818 1.00 44.97 93 TYR A CA 1
ATOM 724 C C . TYR A 1 93 ? -10.318 -4.344 -8.636 1.00 44.97 93 TYR A C 1
ATOM 726 O O . TYR A 1 93 ? -9.630 -3.323 -8.666 1.00 44.97 93 TYR A O 1
ATOM 734 N N . PRO A 1 94 ? -11.131 -4.598 -7.596 1.00 49.88 94 PRO A N 1
ATOM 735 C CA . PRO A 1 94 ? -11.166 -3.745 -6.416 1.00 49.88 94 PRO A CA 1
ATOM 736 C C . PRO A 1 94 ? -9.781 -3.761 -5.748 1.00 49.88 94 PRO A C 1
ATOM 738 O O . PRO A 1 94 ? -9.507 -4.595 -4.894 1.00 49.88 94 PRO A O 1
ATOM 741 N N . GLN A 1 95 ? -8.896 -2.842 -6.156 1.00 55.97 95 GLN A N 1
ATOM 742 C CA . GLN A 1 95 ? -7.515 -2.663 -5.688 1.00 55.97 95 GLN A CA 1
ATOM 743 C C . GLN A 1 95 ? -7.485 -2.090 -4.269 1.00 55.97 95 GLN A C 1
ATOM 745 O O . GLN A 1 95 ? -6.860 -1.068 -3.983 1.00 55.97 95 GLN A O 1
ATOM 750 N N . ARG A 1 96 ? -8.249 -2.690 -3.367 1.00 74.25 96 ARG A N 1
ATOM 751 C CA . ARG A 1 96 ? -8.379 -2.228 -1.998 1.00 74.25 96 ARG A CA 1
ATOM 752 C C . ARG A 1 96 ? -8.131 -3.426 -1.107 1.00 74.25 96 ARG A C 1
ATOM 754 O O . ARG A 1 96 ? -8.939 -4.342 -1.027 1.00 74.25 96 ARG A O 1
ATOM 761 N N . MET A 1 97 ? -6.961 -3.387 -0.488 1.00 86.81 97 MET A N 1
ATOM 762 C CA . MET A 1 97 ? -6.608 -4.201 0.659 1.00 86.81 97 MET A CA 1
ATOM 763 C C . MET A 1 97 ? -6.279 -3.221 1.776 1.00 86.81 97 MET A C 1
ATOM 765 O O . MET A 1 97 ? -5.188 -2.654 1.844 1.00 86.81 97 MET A O 1
ATOM 769 N N . ASN A 1 98 ? -7.302 -2.909 2.558 1.00 92.56 98 ASN A N 1
ATOM 770 C CA . ASN A 1 98 ? -7.242 -1.999 3.689 1.00 92.56 98 ASN A CA 1
ATOM 771 C C . ASN A 1 98 ? -8.209 -2.483 4.774 1.00 92.56 98 ASN A C 1
ATOM 773 O O . ASN A 1 98 ? -8.956 -3.437 4.570 1.00 92.56 98 ASN A O 1
ATOM 777 N N . LEU A 1 99 ? -8.209 -1.817 5.927 1.00 95.12 99 LEU A N 1
ATOM 778 C CA . LEU A 1 99 ? -8.974 -2.270 7.089 1.00 95.12 99 LEU A CA 1
ATOM 779 C C . LEU A 1 99 ? -10.482 -2.437 6.813 1.00 95.12 99 LEU A C 1
ATOM 781 O O . LEU A 1 99 ? -11.105 -3.321 7.392 1.00 95.12 99 LEU A O 1
ATOM 785 N N . GLN A 1 100 ? -11.054 -1.631 5.913 1.00 94.50 100 GLN A N 1
ATOM 786 C CA . GLN A 1 100 ? -12.477 -1.650 5.555 1.00 94.50 100 GLN A CA 1
ATOM 787 C C . GLN A 1 100 ? -12.790 -2.544 4.340 1.00 94.50 100 GLN A C 1
ATOM 789 O O . GLN A 1 100 ? -13.952 -2.896 4.129 1.00 94.50 100 GLN A O 1
ATOM 794 N N . ASN A 1 101 ? -11.800 -2.949 3.540 1.00 90.75 101 ASN A N 1
ATOM 795 C CA . ASN A 1 101 ? -12.024 -3.739 2.330 1.00 90.75 101 ASN A CA 1
ATOM 796 C C . ASN A 1 101 ? -10.909 -4.769 2.096 1.00 90.75 101 ASN A C 1
ATOM 798 O O . ASN A 1 101 ? -9.751 -4.402 1.903 1.00 90.75 101 ASN A O 1
ATOM 802 N N . GLY A 1 102 ? -11.290 -6.050 2.072 1.00 88.50 102 GLY A N 1
ATOM 803 C CA . GLY A 1 102 ? -10.412 -7.190 1.788 1.00 88.50 102 GLY A CA 1
ATOM 804 C C . GLY A 1 102 ? -10.704 -7.893 0.456 1.00 88.50 102 GLY A C 1
ATOM 805 O O . GLY A 1 102 ? -10.249 -9.014 0.262 1.00 88.50 102 GLY A O 1
ATOM 806 N N . ARG A 1 103 ? -11.467 -7.283 -0.463 1.00 85.88 103 ARG A N 1
ATOM 807 C CA . ARG A 1 103 ? -11.878 -7.942 -1.721 1.00 85.88 103 ARG A CA 1
ATOM 808 C C . ARG A 1 103 ? -10.716 -8.303 -2.637 1.00 85.88 103 ARG A C 1
ATOM 810 O O . ARG A 1 103 ? -10.790 -9.301 -3.345 1.00 85.88 103 ARG A O 1
ATOM 817 N N . LEU A 1 104 ? -9.641 -7.507 -2.632 1.00 86.88 104 LEU A N 1
ATOM 818 C CA . LEU A 1 104 ? -8.439 -7.855 -3.393 1.00 86.88 104 LEU A CA 1
ATOM 819 C C . LEU A 1 104 ? -7.930 -9.234 -2.970 1.00 86.88 104 LEU A C 1
ATOM 821 O O . LEU A 1 104 ? -7.651 -10.073 -3.820 1.00 86.88 104 LEU A O 1
ATOM 825 N N . GLU A 1 105 ? -7.868 -9.457 -1.660 1.00 88.81 105 GLU A N 1
ATOM 826 C CA . GLU A 1 105 ? -7.402 -10.697 -1.060 1.00 88.81 105 GLU A CA 1
ATOM 827 C C . GLU A 1 105 ? -8.349 -11.874 -1.331 1.00 88.81 105 GLU A C 1
ATOM 829 O O . GLU A 1 105 ? -7.882 -12.946 -1.711 1.00 88.81 105 GLU A O 1
ATOM 834 N N . SER A 1 106 ? -9.666 -11.688 -1.189 1.00 85.19 106 SER A N 1
ATOM 835 C CA . SER A 1 106 ? -10.626 -12.782 -1.383 1.00 85.19 106 SER A CA 1
ATOM 836 C C . SER A 1 106 ? -10.823 -13.168 -2.852 1.00 85.19 106 SER A C 1
ATOM 838 O O . SER A 1 106 ? -10.928 -14.356 -3.160 1.00 85.19 106 SER A O 1
ATOM 840 N N . ASP A 1 107 ? -10.852 -12.181 -3.752 1.00 80.44 107 ASP A N 1
ATOM 841 C CA . ASP A 1 107 ? -11.366 -12.364 -5.114 1.00 80.44 107 ASP A CA 1
ATOM 842 C C . ASP A 1 107 ? -10.277 -12.195 -6.187 1.00 80.44 107 ASP A C 1
ATOM 844 O O . ASP A 1 107 ? -10.371 -12.774 -7.269 1.00 80.44 107 ASP A O 1
ATOM 848 N N . GLY A 1 108 ? -9.252 -11.376 -5.920 1.00 82.25 108 GLY A N 1
ATOM 849 C CA . GLY A 1 108 ? -8.318 -10.896 -6.942 1.00 82.25 108 GLY A CA 1
ATOM 850 C C . GLY A 1 108 ? -6.972 -11.616 -6.973 1.00 82.25 108 GLY A C 1
ATOM 851 O O . GLY A 1 108 ? -6.485 -11.945 -8.055 1.00 82.25 108 GLY A O 1
ATOM 852 N N . LEU A 1 109 ? -6.359 -11.869 -5.812 1.00 88.56 109 LEU A N 1
ATOM 853 C CA . LEU A 1 109 ? -4.963 -12.327 -5.745 1.00 88.56 109 LEU A CA 1
ATOM 854 C C . LEU A 1 109 ? -4.727 -13.664 -6.448 1.00 88.56 109 LEU A C 1
ATOM 856 O O . LEU A 1 109 ? -3.800 -13.769 -7.242 1.00 88.56 109 LEU A O 1
ATOM 860 N N . LYS A 1 110 ? -5.607 -14.651 -6.250 1.00 87.31 110 LYS A N 1
ATOM 861 C CA . LYS A 1 110 ? -5.477 -15.960 -6.915 1.00 87.31 110 LYS A CA 1
ATOM 862 C C . LYS A 1 110 ? -5.558 -15.853 -8.438 1.00 87.31 110 LYS A C 1
ATOM 864 O O . LYS A 1 110 ? -4.837 -16.547 -9.145 1.00 87.31 110 LYS A O 1
ATOM 869 N N . ALA A 1 111 ? -6.433 -14.986 -8.951 1.00 83.94 111 ALA A N 1
ATOM 870 C CA . ALA A 1 111 ? -6.572 -14.766 -10.389 1.00 83.94 111 ALA A CA 1
ATOM 871 C C . ALA A 1 111 ? -5.350 -14.038 -10.973 1.00 83.94 111 ALA A C 1
ATOM 873 O O . ALA A 1 111 ? -4.913 -14.354 -12.077 1.00 83.94 111 ALA A O 1
ATOM 874 N N . LEU A 1 112 ? -4.790 -13.086 -10.220 1.00 84.88 112 LEU A N 1
ATOM 875 C CA . LEU A 1 112 ? -3.559 -12.370 -10.563 1.00 84.88 112 LEU A CA 1
ATOM 876 C C . LEU A 1 112 ? -2.363 -13.322 -10.644 1.00 84.88 112 LEU A C 1
ATOM 878 O O . LEU A 1 112 ? -1.647 -13.336 -11.644 1.00 84.88 112 LEU A O 1
ATOM 882 N N . GLU A 1 113 ? -2.190 -14.146 -9.617 1.00 86.69 113 GLU A N 1
ATOM 883 C CA . GLU A 1 113 ? -1.127 -15.145 -9.538 1.00 86.69 113 GLU A CA 1
ATOM 884 C C . GLU A 1 113 ? -1.255 -16.184 -10.664 1.00 86.69 113 GLU A C 1
ATOM 886 O O . GLU A 1 113 ? -0.296 -16.423 -11.397 1.00 86.69 113 GLU A O 1
ATOM 891 N N . ALA A 1 114 ? -2.462 -16.715 -10.907 1.00 83.50 114 ALA A N 1
ATOM 892 C CA . ALA A 1 114 ? -2.727 -17.648 -12.007 1.00 83.50 114 ALA A CA 1
ATOM 893 C C . ALA A 1 114 ? -2.473 -17.042 -13.401 1.00 83.50 114 ALA A C 1
ATOM 895 O O . ALA A 1 114 ? -2.148 -17.764 -14.343 1.00 83.50 114 ALA A O 1
ATOM 896 N N . ALA A 1 115 ? -2.589 -15.718 -13.542 1.00 82.75 115 ALA A N 1
ATOM 897 C CA . ALA A 1 115 ? -2.250 -14.995 -14.766 1.00 82.75 115 ALA A CA 1
ATOM 898 C C . ALA A 1 115 ? -0.736 -14.739 -14.928 1.00 82.75 115 ALA A C 1
ATOM 900 O O . ALA A 1 115 ? -0.328 -14.088 -15.892 1.00 82.75 115 ALA A O 1
ATOM 901 N N . GLY A 1 116 ? 0.102 -15.223 -14.004 1.00 82.94 116 GLY A N 1
ATOM 902 C CA . GLY A 1 116 ? 1.555 -15.045 -14.034 1.00 82.94 116 GLY A CA 1
ATOM 903 C C . GLY A 1 116 ? 2.014 -13.645 -13.622 1.00 82.94 116 GLY A C 1
ATOM 904 O O . GLY A 1 116 ? 3.132 -13.238 -13.946 1.00 82.94 116 GLY A O 1
ATOM 905 N N . VAL A 1 117 ? 1.162 -12.876 -12.935 1.00 83.25 117 VAL A N 1
ATOM 906 C CA . VAL A 1 117 ? 1.575 -11.604 -12.334 1.00 83.25 117 VAL A CA 1
ATOM 907 C C . VAL A 1 117 ? 2.562 -11.916 -11.223 1.00 83.25 117 VAL A C 1
ATOM 909 O O . VAL A 1 117 ? 2.265 -12.729 -10.364 1.00 83.25 117 VAL A O 1
ATOM 912 N N . MET A 1 118 ? 3.723 -11.265 -11.228 1.00 84.75 118 MET A N 1
ATOM 913 C CA . MET A 1 118 ? 4.745 -11.455 -10.189 1.00 84.75 118 MET A CA 1
ATOM 914 C C . MET A 1 118 ? 4.657 -10.412 -9.075 1.00 84.75 118 MET A C 1
ATOM 916 O O . MET A 1 118 ? 5.155 -10.628 -7.979 1.00 84.75 118 MET A O 1
ATOM 920 N N . CYS A 1 119 ? 4.079 -9.244 -9.358 1.00 87.00 119 CYS A N 1
ATOM 921 C CA . CYS A 1 119 ? 4.010 -8.152 -8.400 1.00 87.00 119 CYS A CA 1
ATOM 922 C C . CYS A 1 119 ? 2.675 -7.421 -8.512 1.00 87.00 119 CYS A C 1
ATOM 924 O O . CYS A 1 119 ? 2.299 -6.966 -9.596 1.00 87.00 119 CYS A O 1
ATOM 926 N N . VAL A 1 120 ? 1.975 -7.301 -7.387 1.00 86.75 120 VAL A N 1
ATOM 927 C CA . VAL A 1 120 ? 0.714 -6.571 -7.266 1.00 86.75 120 VAL A CA 1
ATOM 928 C C . VAL A 1 120 ? 0.939 -5.362 -6.378 1.00 86.75 120 VAL A C 1
ATOM 930 O O . VAL A 1 120 ? 1.220 -5.473 -5.185 1.00 86.75 120 VAL A O 1
ATOM 933 N N . LEU A 1 121 ? 0.782 -4.183 -6.967 1.00 87.25 121 LEU A N 1
ATOM 934 C CA . LEU A 1 121 ? 0.808 -2.929 -6.235 1.00 87.25 121 LEU A CA 1
ATOM 935 C C . LEU A 1 121 ? -0.613 -2.624 -5.773 1.00 87.25 121 LEU A C 1
ATOM 937 O O . LEU A 1 121 ? -1.495 -2.419 -6.605 1.00 87.25 121 LEU A O 1
ATOM 941 N N . HIS A 1 122 ? -0.847 -2.582 -4.465 1.00 86.50 122 HIS A N 1
ATOM 942 C CA . HIS A 1 122 ? -2.124 -2.122 -3.935 1.00 86.50 122 HIS A CA 1
ATOM 943 C C . HIS A 1 122 ? -1.952 -0.740 -3.310 1.00 86.50 122 HIS A C 1
ATOM 945 O O . HIS A 1 122 ? -1.053 -0.486 -2.506 1.00 86.50 122 HIS A O 1
ATOM 951 N N . ALA A 1 123 ? -2.824 0.178 -3.706 1.00 82.75 123 ALA A N 1
ATOM 952 C CA . ALA A 1 123 ? -2.790 1.555 -3.251 1.00 82.75 123 ALA A CA 1
ATOM 953 C C . ALA A 1 123 ? -3.895 1.827 -2.226 1.00 82.75 123 ALA A C 1
ATOM 955 O O . ALA A 1 123 ? -4.839 1.057 -2.050 1.00 82.75 123 ALA A O 1
ATOM 956 N N . SER A 1 124 ? -3.812 2.992 -1.585 1.00 84.44 124 SER A N 1
ATOM 957 C CA . SER A 1 124 ? -4.844 3.504 -0.674 1.00 84.44 124 SER A CA 1
ATOM 958 C C . SER A 1 124 ? -5.094 2.649 0.584 1.00 84.44 124 SER A C 1
ATOM 960 O O . SER A 1 124 ? -6.256 2.342 0.883 1.00 84.44 124 SER A O 1
ATOM 962 N N . PRO A 1 125 ? -4.059 2.346 1.394 1.00 90.31 125 PRO A N 1
ATOM 963 C CA . PRO A 1 125 ? -4.251 1.727 2.710 1.00 90.31 125 PRO A CA 1
ATOM 964 C C . PRO A 1 125 ? -5.134 2.581 3.636 1.00 90.31 125 PRO A C 1
ATOM 966 O O . PRO A 1 125 ? -5.799 2.047 4.513 1.00 90.31 125 PRO A O 1
ATOM 969 N N . LEU A 1 126 ? -5.206 3.897 3.393 1.00 90.50 126 LEU A N 1
ATOM 970 C CA . LEU A 1 126 ? -6.040 4.843 4.146 1.00 90.50 126 LEU A CA 1
ATOM 971 C C . LEU A 1 126 ? -7.393 5.156 3.485 1.00 90.50 126 LEU A C 1
ATOM 973 O O . LEU A 1 126 ? -8.077 6.088 3.897 1.00 90.50 126 LEU A O 1
ATOM 977 N N . TYR A 1 127 ? -7.753 4.434 2.420 1.00 87.50 127 TYR A N 1
ATOM 978 C CA . TYR A 1 127 ? -8.987 4.627 1.655 1.00 87.50 127 TYR A CA 1
ATOM 979 C C . TYR A 1 127 ? -9.242 6.099 1.254 1.00 87.50 127 TYR A C 1
ATOM 981 O O . TYR A 1 127 ? -10.277 6.665 1.571 1.00 87.50 127 TYR A O 1
ATOM 989 N N . ILE A 1 128 ? -8.279 6.722 0.557 1.00 84.88 128 ILE A N 1
ATOM 990 C CA . ILE A 1 128 ? -8.351 8.135 0.108 1.00 84.88 128 ILE A CA 1
ATOM 991 C C . ILE A 1 128 ? -8.557 9.104 1.297 1.00 84.88 128 ILE A C 1
ATOM 993 O O . ILE A 1 128 ? -9.256 10.108 1.225 1.00 84.88 128 ILE A O 1
ATOM 997 N N . GLY A 1 129 ? -7.927 8.790 2.432 1.00 85.50 129 GLY A N 1
ATOM 998 C CA . GLY A 1 129 ? -7.973 9.621 3.635 1.00 85.50 129 GLY A CA 1
ATOM 999 C C . GLY A 1 129 ? -9.221 9.420 4.494 1.00 85.50 129 GLY A C 1
ATOM 1000 O O . GLY A 1 129 ? -9.349 10.088 5.514 1.00 85.50 129 GLY A O 1
ATOM 1001 N N . LEU A 1 130 ? -10.106 8.490 4.132 1.00 88.88 130 LEU A N 1
ATOM 1002 C CA . LEU A 1 130 ? -11.285 8.163 4.925 1.00 88.88 130 LEU A CA 1
ATOM 1003 C C . LEU A 1 130 ? -10.932 7.447 6.239 1.00 88.88 130 LEU A C 1
ATOM 1005 O O . LEU A 1 130 ? -11.572 7.678 7.261 1.00 88.88 130 LEU A O 1
ATOM 1009 N N . LEU A 1 131 ? -9.885 6.615 6.235 1.00 92.00 131 LEU A N 1
ATOM 1010 C CA . LEU A 1 131 ? -9.384 5.918 7.425 1.00 92.00 131 LEU A CA 1
ATOM 1011 C C . LEU A 1 131 ? -8.392 6.801 8.197 1.00 92.00 131 LEU A C 1
ATOM 1013 O O . LEU A 1 131 ? -7.226 6.452 8.378 1.00 92.00 131 LEU A O 1
ATOM 1017 N N . ARG A 1 132 ? -8.854 7.978 8.623 1.00 89.19 132 ARG A N 1
ATOM 1018 C CA . ARG A 1 132 ? -8.115 8.938 9.457 1.00 89.19 132 ARG A CA 1
ATOM 1019 C C . ARG A 1 132 ? -8.937 9.294 10.687 1.00 89.19 132 ARG A C 1
ATOM 1021 O O . ARG A 1 132 ? -10.157 9.191 10.658 1.00 89.19 132 ARG A O 1
ATOM 1028 N N . ALA A 1 133 ? -8.269 9.764 11.740 1.00 83.81 133 ALA A N 1
ATOM 1029 C CA . ALA A 1 133 ? -8.929 10.155 12.987 1.00 83.81 133 ALA A CA 1
ATOM 1030 C C . ALA A 1 133 ? -10.043 11.202 12.784 1.00 83.81 133 ALA A C 1
ATOM 1032 O O . ALA A 1 133 ? -11.108 11.087 13.376 1.00 83.81 133 ALA A O 1
ATOM 1033 N N . GLU A 1 134 ? -9.810 12.183 11.910 1.00 79.31 134 GLU A N 1
ATOM 1034 C CA . GLU A 1 134 ? -10.739 13.295 11.637 1.00 79.31 134 GLU A CA 1
ATOM 1035 C C . GLU A 1 134 ? -11.632 13.035 10.405 1.00 79.31 134 GLU A C 1
ATOM 1037 O O . GLU A 1 134 ? -12.460 13.864 10.035 1.00 79.31 134 GLU A O 1
ATOM 1042 N N . GLY A 1 135 ? -11.469 11.886 9.740 1.00 77.75 135 GLY A N 1
ATOM 1043 C CA . GLY A 1 135 ? -12.070 11.621 8.434 1.00 77.75 135 GLY A CA 1
ATOM 1044 C C . GLY A 1 135 ? -11.465 12.472 7.309 1.00 77.75 135 GLY A C 1
ATOM 1045 O O . GLY A 1 135 ? -10.315 12.914 7.376 1.00 77.75 135 GLY A O 1
ATOM 1046 N N . VAL A 1 136 ? -12.235 12.660 6.235 1.00 75.25 136 VAL A N 1
ATOM 1047 C CA . VAL A 1 136 ? -11.790 13.426 5.065 1.00 75.25 136 VAL A CA 1
ATOM 1048 C C . VAL A 1 136 ? -11.975 14.924 5.325 1.00 75.25 136 VAL A C 1
ATOM 1050 O O . VAL A 1 136 ? -13.097 15.336 5.622 1.00 75.25 136 VAL A O 1
ATOM 1053 N N . PRO A 1 137 ? -10.930 15.757 5.160 1.00 67.94 137 PRO A N 1
ATOM 1054 C CA . PRO A 1 137 ? -11.073 17.201 5.273 1.00 67.94 137 PRO A CA 1
ATOM 1055 C C . PRO A 1 137 ? -12.010 17.744 4.188 1.00 67.94 137 PRO A C 1
ATOM 1057 O O . PRO A 1 137 ? -11.755 17.564 2.996 1.00 67.94 137 PRO A O 1
ATOM 1060 N N . VAL A 1 138 ? -13.058 18.460 4.592 1.00 68.56 138 VAL A N 1
ATOM 1061 C CA . VAL A 1 138 ? -13.865 19.278 3.677 1.00 68.56 138 VAL A CA 1
ATOM 1062 C C . VAL A 1 138 ? -13.169 20.633 3.560 1.00 68.56 138 VAL A C 1
ATOM 1064 O O . VAL A 1 138 ? -13.264 21.482 4.444 1.00 68.56 138 VAL A O 1
ATOM 1067 N N . GLY A 1 139 ? -12.361 20.791 2.512 1.00 63.81 139 GLY A N 1
ATOM 1068 C CA . GLY A 1 139 ? -11.590 22.011 2.270 1.00 63.81 139 GLY A CA 1
ATOM 1069 C C . GLY A 1 139 ? -12.409 23.116 1.596 1.00 63.81 139 GLY A C 1
ATOM 1070 O O . GLY A 1 139 ? -13.593 22.963 1.312 1.00 63.81 139 GLY A O 1
ATOM 1071 N N . LYS A 1 140 ? -11.746 24.227 1.242 1.00 54.94 140 LYS A N 1
ATOM 1072 C CA . LYS A 1 140 ? -12.361 25.345 0.489 1.00 54.94 140 LYS A CA 1
ATOM 1073 C C . LYS A 1 140 ? -12.941 24.936 -0.876 1.00 54.94 140 LYS A C 1
ATOM 1075 O O . LYS A 1 140 ? -13.796 25.639 -1.394 1.00 54.94 140 LYS A O 1
ATOM 1080 N N . MET A 1 141 ? -12.476 23.821 -1.446 1.00 58.94 141 MET A N 1
ATOM 1081 C CA . MET A 1 141 ? -12.993 23.243 -2.696 1.00 58.94 141 MET A CA 1
ATOM 1082 C C . MET A 1 141 ? -14.209 22.319 -2.489 1.00 58.94 141 MET A C 1
ATOM 1084 O O . MET A 1 141 ? -14.671 21.702 -3.444 1.00 58.94 141 MET A O 1
ATOM 1088 N N . GLY A 1 142 ? -14.740 22.231 -1.265 1.00 66.94 142 GLY A N 1
ATOM 1089 C CA . GLY A 1 142 ? -15.923 21.439 -0.935 1.00 66.94 142 GLY A CA 1
ATOM 1090 C C . GLY A 1 142 ? -15.623 19.979 -0.591 1.00 66.94 142 GLY A C 1
ATOM 1091 O O . GLY A 1 142 ? -14.474 19.577 -0.385 1.00 66.94 142 GLY A O 1
ATOM 1092 N N . ASP A 1 143 ? -16.691 19.188 -0.483 1.00 77.19 143 ASP A N 1
ATOM 1093 C CA . ASP A 1 143 ? -16.619 17.763 -0.173 1.00 77.19 143 ASP A CA 1
ATOM 1094 C C . ASP A 1 143 ? -16.351 16.946 -1.444 1.00 77.19 143 ASP A C 1
ATOM 1096 O O . ASP A 1 143 ? -17.255 16.617 -2.207 1.00 77.19 143 ASP A O 1
ATOM 1100 N N . PHE A 1 144 ? -15.077 16.647 -1.692 1.00 73.62 144 PHE A N 1
ATOM 1101 C CA . PHE A 1 144 ? -14.643 15.935 -2.897 1.00 73.62 144 PHE A CA 1
ATOM 1102 C C . PHE A 1 144 ? -14.783 14.407 -2.793 1.00 73.62 144 PHE A C 1
ATOM 1104 O O . PHE A 1 144 ? -14.703 13.698 -3.798 1.00 73.62 144 PHE A O 1
ATOM 1111 N N . HIS A 1 145 ? -14.941 13.853 -1.589 1.00 79.25 145 HIS A N 1
ATOM 1112 C CA . HIS A 1 145 ? -14.806 12.409 -1.424 1.00 79.25 145 HIS A CA 1
ATOM 1113 C C . HIS A 1 145 ? -16.101 11.666 -1.807 1.00 79.25 145 HIS A C 1
ATOM 1115 O O . HIS A 1 145 ? -17.181 11.981 -1.315 1.00 79.25 145 HIS A O 1
ATOM 1121 N N . PRO A 1 146 ? -16.040 10.602 -2.626 1.00 81.88 146 PRO A N 1
ATOM 1122 C CA . PRO A 1 146 ? -17.241 9.911 -3.113 1.00 81.88 146 PRO A CA 1
ATOM 1123 C C . PRO A 1 146 ? -17.906 8.997 -2.063 1.00 81.88 146 PRO A C 1
ATOM 1125 O O . PRO A 1 146 ? -18.756 8.175 -2.399 1.00 81.88 146 PRO A O 1
ATOM 1128 N N . ALA A 1 147 ? -17.499 9.081 -0.790 1.00 85.75 147 ALA A N 1
ATOM 1129 C CA . ALA A 1 147 ? -18.031 8.216 0.264 1.00 85.75 147 ALA A CA 1
ATOM 1130 C C . ALA A 1 147 ? -19.422 8.689 0.690 1.00 85.75 147 ALA A C 1
ATOM 1132 O O . ALA A 1 147 ? -19.548 9.863 1.052 1.00 85.75 147 ALA A O 1
ATOM 1133 N N . PRO A 1 148 ? -20.427 7.793 0.720 1.00 89.06 148 PRO A N 1
ATOM 1134 C CA . PRO A 1 148 ? -21.734 8.125 1.265 1.00 89.06 148 PRO A CA 1
ATOM 1135 C C . PRO A 1 148 ? -21.628 8.420 2.764 1.00 89.06 148 PRO A C 1
ATOM 1137 O O . PRO A 1 148 ? -20.742 7.903 3.451 1.00 89.06 148 PRO A O 1
ATOM 1140 N N . GLU A 1 149 ? -22.565 9.211 3.282 1.00 89.38 149 GLU A N 1
ATOM 1141 C CA . GLU A 1 149 ? -22.511 9.695 4.665 1.00 89.38 149 GLU A CA 1
ATOM 1142 C C . GLU A 1 149 ? -22.462 8.559 5.694 1.00 89.38 149 GLU A C 1
ATOM 1144 O O . GLU A 1 149 ? -21.688 8.614 6.646 1.00 89.38 149 GLU A O 1
ATOM 1149 N N . GLY A 1 150 ? -23.199 7.468 5.465 1.00 92.19 150 GLY A N 1
ATOM 1150 C CA . GLY A 1 150 ? -23.168 6.320 6.372 1.00 92.19 150 GLY A CA 1
ATOM 1151 C C . GLY A 1 150 ? -21.802 5.626 6.439 1.00 92.19 150 GLY A C 1
ATOM 1152 O O . GLY A 1 150 ? -21.403 5.192 7.518 1.00 92.19 150 GLY A O 1
ATOM 1153 N N . LEU A 1 151 ? -21.050 5.570 5.331 1.00 92.31 151 LEU A N 1
ATOM 1154 C CA . LEU A 1 151 ? -19.685 5.034 5.333 1.00 92.31 151 LEU A CA 1
ATOM 1155 C C . LEU A 1 151 ? -18.743 5.971 6.100 1.00 92.31 151 LEU A C 1
ATOM 1157 O O . LEU A 1 151 ? -17.902 5.506 6.867 1.00 92.31 151 LEU A O 1
ATOM 1161 N N . ARG A 1 152 ? -18.898 7.289 5.925 1.00 92.12 152 ARG A N 1
ATOM 1162 C CA . ARG A 1 152 ? -18.120 8.287 6.675 1.00 92.12 152 ARG A CA 1
ATOM 1163 C C . ARG A 1 152 ? -18.377 8.174 8.170 1.00 92.12 152 ARG A C 1
ATOM 1165 O O . ARG A 1 152 ? -17.422 8.177 8.941 1.00 92.12 152 ARG A O 1
ATOM 1172 N N . GL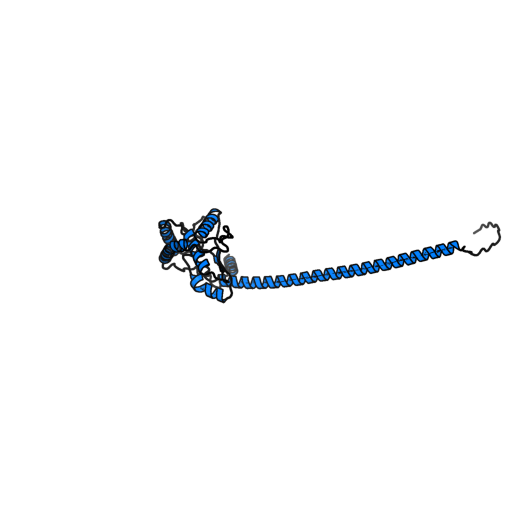N A 1 153 ? -19.641 8.029 8.566 1.00 92.81 153 GLN A N 1
ATOM 1173 C CA . GLN A 1 153 ? -20.010 7.836 9.963 1.00 92.81 153 GLN A CA 1
ATOM 1174 C C . GLN A 1 153 ? -19.392 6.555 10.527 1.00 92.81 153 GLN A C 1
ATOM 1176 O O . GLN A 1 153 ? -18.739 6.622 11.562 1.00 92.81 153 GLN A O 1
ATOM 1181 N N . ALA A 1 154 ? -19.472 5.433 9.808 1.00 95.06 154 ALA A N 1
ATOM 1182 C CA . ALA A 1 154 ? -18.839 4.188 10.242 1.00 95.06 154 ALA A CA 1
ATOM 1183 C C . ALA A 1 154 ? -17.316 4.339 10.426 1.00 95.06 154 ALA A C 1
ATOM 1185 O O . ALA A 1 154 ? -16.754 3.850 11.405 1.00 95.06 154 ALA A O 1
ATOM 1186 N N . CYS A 1 155 ? -16.632 5.059 9.529 1.00 94.75 155 CYS A N 1
ATOM 1187 C CA . CYS A 1 155 ? -15.210 5.366 9.695 1.00 94.75 155 CYS A CA 1
ATOM 1188 C C . CYS A 1 155 ? -14.931 6.249 10.922 1.00 94.75 155 CYS A C 1
ATOM 1190 O O . CYS A 1 155 ? -13.940 6.006 11.610 1.00 94.75 155 CYS A O 1
ATOM 1192 N N . ARG A 1 156 ? -15.797 7.225 11.232 1.00 94.12 156 ARG A N 1
ATOM 1193 C CA . ARG A 1 156 ? -15.693 8.047 12.452 1.00 94.12 156 ARG A CA 1
ATOM 1194 C C . ARG A 1 156 ? -15.902 7.222 13.722 1.00 94.12 156 ARG A C 1
ATOM 1196 O O . ARG A 1 156 ? -15.132 7.371 14.667 1.00 94.12 156 ARG A O 1
ATOM 1203 N N . ASP A 1 157 ? -16.871 6.313 13.729 1.00 95.69 157 ASP A N 1
ATOM 1204 C CA . ASP A 1 157 ? -17.139 5.436 14.876 1.00 95.69 157 ASP A CA 1
ATOM 1205 C C . ASP A 1 157 ? -15.944 4.508 15.145 1.00 95.69 157 ASP A C 1
ATOM 1207 O O . ASP A 1 157 ? -15.493 4.354 16.283 1.00 95.69 157 ASP A O 1
ATOM 1211 N N . VAL A 1 158 ? -15.366 3.939 14.081 1.00 97.19 158 VAL A N 1
ATOM 1212 C CA . VAL A 1 158 ? -14.141 3.130 14.157 1.00 97.19 158 VAL A CA 1
ATOM 1213 C C . VAL A 1 158 ? -12.950 3.970 14.625 1.00 97.19 158 VAL A C 1
ATOM 1215 O O . VAL A 1 158 ? -12.154 3.494 15.434 1.00 97.19 158 VAL A O 1
ATOM 1218 N N . ALA A 1 159 ? -12.821 5.217 14.164 1.00 96.56 159 ALA A N 1
ATOM 1219 C CA . ALA A 1 159 ? -11.776 6.126 14.629 1.00 96.56 159 ALA A CA 1
ATOM 1220 C C . ALA A 1 159 ? -11.891 6.411 16.134 1.00 96.56 159 ALA A C 1
ATOM 1222 O O . ALA A 1 159 ? -10.872 6.392 16.826 1.00 96.56 159 ALA A O 1
ATOM 1223 N N . GLY A 1 160 ? -13.112 6.614 16.642 1.00 96.62 160 GLY A N 1
ATOM 1224 C CA . GLY A 1 160 ? -13.391 6.757 18.072 1.00 96.62 160 GLY A CA 1
ATOM 1225 C C . GLY A 1 160 ? -12.946 5.529 18.866 1.00 96.62 160 GLY A C 1
ATOM 1226 O O . GLY A 1 160 ? -12.147 5.650 19.789 1.00 96.62 160 GLY A O 1
ATOM 1227 N N . TYR A 1 161 ? -13.350 4.334 18.428 1.00 97.12 161 TYR A N 1
ATOM 1228 C CA . TYR A 1 161 ? -12.923 3.081 19.055 1.00 97.12 161 TYR A CA 1
ATOM 1229 C C . TYR A 1 161 ? -11.394 2.911 19.074 1.00 97.12 161 TYR A C 1
ATOM 1231 O O . TYR A 1 161 ? -10.819 2.574 20.108 1.00 97.12 161 TYR A O 1
ATOM 1239 N N . VAL A 1 162 ? -10.714 3.153 17.948 1.00 97.00 162 VAL A N 1
ATOM 1240 C CA . VAL A 1 162 ? -9.249 3.023 17.858 1.00 97.00 162 VAL A CA 1
ATOM 1241 C C . VAL A 1 162 ? -8.545 4.048 18.754 1.00 97.00 162 VAL A C 1
ATOM 1243 O O . VAL A 1 162 ? -7.544 3.720 19.394 1.00 97.00 162 VAL A O 1
ATOM 1246 N N . LYS A 1 163 ? -9.097 5.260 18.868 1.00 96.50 163 LYS A N 1
ATOM 1247 C CA . LYS A 1 163 ? -8.607 6.286 19.794 1.00 96.50 163 LYS A CA 1
ATOM 1248 C C . LYS A 1 163 ? -8.729 5.839 21.253 1.00 96.50 163 LYS A C 1
ATOM 1250 O O . LYS A 1 163 ? -7.791 6.059 22.017 1.00 96.50 163 LYS A O 1
ATOM 1255 N N . ASP A 1 164 ? -9.812 5.158 21.629 1.00 96.62 164 ASP A N 1
ATOM 1256 C CA . ASP A 1 164 ? -9.978 4.593 22.979 1.00 96.62 164 ASP A CA 1
ATOM 1257 C C . ASP A 1 164 ? -8.941 3.499 23.283 1.00 96.62 164 ASP A C 1
ATOM 1259 O O . ASP A 1 164 ? -8.536 3.319 24.432 1.00 96.62 164 ASP A O 1
ATOM 1263 N N . GLN A 1 165 ? -8.434 2.818 22.248 1.00 94.88 165 GLN A N 1
ATOM 1264 C CA . GLN A 1 165 ? -7.293 1.898 22.352 1.00 94.88 165 GLN A CA 1
ATOM 1265 C C . GLN A 1 165 ? -5.929 2.614 22.392 1.00 94.88 165 GLN A C 1
ATOM 1267 O O . GLN A 1 165 ? -4.892 1.954 22.373 1.00 94.88 165 GLN A O 1
ATOM 1272 N N . LYS A 1 166 ? -5.907 3.954 22.466 1.00 94.94 166 LYS A N 1
ATOM 1273 C CA . LYS A 1 166 ? -4.703 4.805 22.414 1.00 94.94 166 LYS A CA 1
ATOM 1274 C C . LYS A 1 166 ? -3.901 4.652 21.116 1.00 94.94 166 LYS A C 1
ATOM 1276 O O . LYS A 1 166 ? -2.689 4.854 21.098 1.00 94.94 166 LYS A O 1
ATOM 1281 N N . GLU A 1 167 ? -4.586 4.322 20.028 1.00 94.62 167 GLU A N 1
ATOM 1282 C CA . GLU A 1 167 ? -4.013 4.152 18.696 1.00 94.62 167 GLU A CA 1
ATOM 1283 C C . GLU A 1 167 ? -4.578 5.192 17.714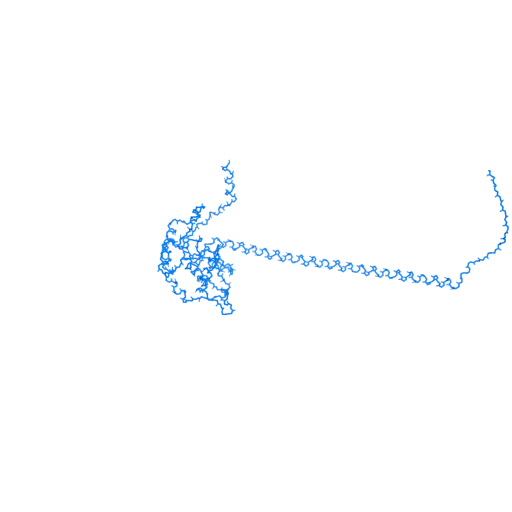 1.00 94.62 167 GLU A C 1
ATOM 1285 O O . GLU A 1 167 ? -5.543 5.905 17.994 1.00 94.62 167 GLU A O 1
ATOM 1290 N N . ASN A 1 168 ? -3.963 5.290 16.534 1.00 92.94 168 ASN A N 1
ATOM 1291 C CA . ASN A 1 168 ? -4.416 6.154 15.442 1.00 92.94 168 ASN A CA 1
ATOM 1292 C C . ASN A 1 168 ? -4.980 5.288 14.307 1.00 92.94 168 ASN A C 1
ATOM 1294 O O . ASN A 1 168 ? -4.289 4.388 13.830 1.00 92.94 168 ASN A O 1
ATOM 1298 N N . LEU A 1 169 ? -6.201 5.582 13.835 1.00 95.38 169 LEU A N 1
ATOM 1299 C CA . LEU A 1 169 ? -6.845 4.829 12.752 1.00 95.38 169 LEU A CA 1
ATOM 1300 C C . LEU A 1 169 ? -5.982 4.745 11.487 1.00 95.38 169 LEU A C 1
ATOM 1302 O O . LEU A 1 169 ? -5.922 3.683 10.876 1.00 95.38 169 LEU A O 1
ATOM 1306 N N . ALA A 1 170 ? -5.276 5.817 11.121 1.00 94.38 170 ALA A N 1
ATOM 1307 C CA . ALA A 1 170 ? -4.404 5.803 9.951 1.00 94.38 170 ALA A CA 1
ATOM 1308 C C . ALA A 1 170 ? -3.239 4.819 10.134 1.00 94.38 170 ALA A C 1
ATOM 1310 O O . ALA A 1 170 ? -2.942 4.020 9.245 1.00 94.38 170 ALA A O 1
ATOM 1311 N N . ALA A 1 171 ? -2.633 4.813 11.324 1.00 95.31 171 ALA A N 1
ATOM 1312 C CA . ALA A 1 171 ? -1.555 3.890 11.647 1.00 95.31 171 ALA A CA 1
ATOM 1313 C C . ALA A 1 171 ? -2.055 2.435 11.687 1.00 95.31 171 ALA A C 1
ATOM 1315 O O . ALA A 1 171 ? -1.424 1.555 11.109 1.00 95.31 171 ALA A O 1
ATOM 1316 N N . VAL A 1 172 ? -3.208 2.177 12.312 1.00 96.69 172 VAL A N 1
ATOM 1317 C CA . VAL A 1 172 ? -3.839 0.845 12.364 1.00 96.69 172 VAL A CA 1
ATOM 1318 C C . VAL A 1 172 ? -4.197 0.354 10.959 1.00 96.69 172 VAL A C 1
ATOM 1320 O O . VAL A 1 172 ? -3.878 -0.778 10.605 1.00 96.69 172 VAL A O 1
ATOM 1323 N N . ALA A 1 173 ? -4.798 1.202 10.122 1.00 96.06 173 ALA A N 1
ATOM 1324 C CA . ALA A 1 173 ? -5.160 0.848 8.753 1.00 96.06 173 ALA A CA 1
ATOM 1325 C C . ALA A 1 173 ? -3.933 0.532 7.884 1.00 96.06 173 ALA A C 1
ATOM 1327 O O . ALA A 1 173 ? -3.954 -0.438 7.123 1.00 96.06 173 ALA A O 1
ATOM 1328 N N . LEU A 1 174 ? -2.849 1.302 8.030 1.00 95.81 174 LEU A N 1
ATOM 1329 C CA . LEU A 1 174 ? -1.586 1.029 7.347 1.00 95.81 174 LEU A CA 1
ATOM 1330 C C . LEU A 1 174 ? -0.946 -0.279 7.832 1.00 95.81 174 LEU A C 1
ATOM 1332 O O . LEU A 1 174 ? -0.523 -1.080 7.001 1.00 95.81 174 LEU A O 1
ATOM 1336 N N . ARG A 1 175 ? -0.923 -0.548 9.146 1.00 96.88 175 ARG A N 1
ATOM 1337 C CA . ARG A 1 175 ? -0.419 -1.830 9.668 1.00 96.88 175 ARG A CA 1
ATOM 1338 C C . ARG A 1 175 ? -1.247 -3.009 9.171 1.00 96.88 175 ARG A C 1
ATOM 1340 O O . ARG A 1 175 ? -0.674 -4.009 8.760 1.00 96.88 175 ARG A O 1
ATOM 1347 N N . TYR A 1 176 ? -2.573 -2.885 9.129 1.00 96.81 176 TYR A N 1
ATOM 1348 C CA . TYR A 1 176 ? -3.430 -3.926 8.561 1.00 96.81 176 TYR A CA 1
ATOM 1349 C C . TYR A 1 176 ? -3.067 -4.218 7.099 1.00 96.81 176 TYR A C 1
ATOM 1351 O O . TYR A 1 176 ? -2.854 -5.369 6.730 1.00 96.81 176 TYR A O 1
ATOM 1359 N N . ALA A 1 177 ? -2.950 -3.170 6.278 1.00 95.19 177 ALA A N 1
ATOM 1360 C CA . ALA A 1 177 ? -2.580 -3.278 4.870 1.00 95.19 177 ALA A CA 1
ATOM 1361 C C . ALA A 1 177 ? -1.226 -3.981 4.667 1.00 95.19 177 ALA A C 1
ATOM 1363 O O . ALA A 1 177 ? -1.144 -4.931 3.892 1.00 95.19 177 ALA A O 1
ATOM 1364 N N . LEU A 1 178 ? -0.194 -3.553 5.401 1.00 95.19 178 LEU A N 1
ATOM 1365 C CA . LEU A 1 178 ? 1.142 -4.154 5.349 1.00 95.19 178 LEU A CA 1
ATOM 1366 C C . LEU A 1 178 ? 1.130 -5.612 5.827 1.00 95.19 178 LEU A C 1
ATOM 1368 O O . LEU A 1 178 ? 1.759 -6.467 5.212 1.00 95.19 178 LEU A O 1
ATOM 1372 N N . TRP A 1 179 ? 0.382 -5.911 6.892 1.00 95.75 179 TRP A N 1
ATOM 1373 C CA . TRP A 1 179 ? 0.250 -7.269 7.412 1.00 95.75 179 TRP A CA 1
ATOM 1374 C C . TRP A 1 179 ? -0.364 -8.207 6.374 1.00 95.75 179 TRP A C 1
ATOM 1376 O O . TRP A 1 179 ? 0.188 -9.277 6.119 1.00 95.75 179 TRP A O 1
ATOM 1386 N N . ARG A 1 180 ? -1.482 -7.811 5.749 1.00 95.00 180 ARG A N 1
ATOM 1387 C CA . ARG A 1 180 ? -2.111 -8.633 4.707 1.00 95.00 180 ARG A CA 1
ATOM 1388 C C . ARG A 1 180 ? -1.218 -8.765 3.476 1.00 95.00 180 ARG A C 1
ATOM 1390 O O . ARG A 1 180 ? -1.161 -9.856 2.920 1.00 95.00 180 ARG A O 1
ATOM 1397 N N . ALA A 1 181 ? -0.503 -7.712 3.076 1.00 92.69 181 ALA A N 1
ATOM 1398 C CA . ALA A 1 181 ? 0.436 -7.778 1.955 1.00 92.69 181 ALA A CA 1
ATOM 1399 C C . ALA A 1 181 ? 1.543 -8.804 2.191 1.00 92.69 181 ALA A C 1
ATOM 1401 O O . ALA A 1 181 ? 1.803 -9.628 1.319 1.00 92.69 181 ALA A O 1
ATOM 1402 N N . GLU A 1 182 ? 2.137 -8.802 3.379 1.00 92.94 182 GLU A N 1
ATOM 1403 C CA . GLU A 1 182 ? 3.223 -9.721 3.707 1.00 92.94 182 GLU A CA 1
ATOM 1404 C C . GLU A 1 182 ? 2.730 -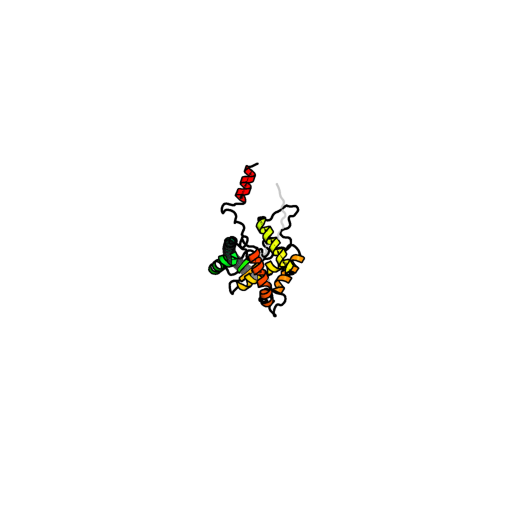11.169 3.843 1.00 92.94 182 GLU A C 1
ATOM 1406 O O . GLU A 1 182 ? 3.346 -12.076 3.301 1.00 92.94 182 GLU A O 1
ATOM 1411 N N . VAL A 1 183 ? 1.566 -11.399 4.470 1.00 93.44 183 VAL A N 1
ATOM 1412 C CA . VAL A 1 183 ? 0.972 -12.749 4.584 1.00 93.44 183 VAL A CA 1
ATOM 1413 C C . VAL A 1 183 ? 0.583 -13.342 3.226 1.00 93.44 183 VAL A C 1
ATOM 1415 O O . VAL A 1 183 ? 0.630 -14.558 3.059 1.00 93.44 183 VAL A O 1
ATOM 1418 N N . ASN A 1 184 ? 0.181 -12.505 2.268 1.00 92.69 184 ASN A N 1
ATOM 1419 C CA . ASN A 1 184 ? -0.206 -12.951 0.928 1.00 92.69 184 ASN A CA 1
ATOM 1420 C C . ASN A 1 184 ? 0.945 -12.915 -0.087 1.00 92.69 184 ASN A C 1
ATOM 1422 O O . ASN A 1 184 ? 0.746 -13.312 -1.234 1.00 92.69 184 ASN A O 1
ATOM 1426 N N . SER A 1 185 ? 2.126 -12.437 0.307 1.00 91.19 185 SER A N 1
ATOM 1427 C CA . SER A 1 185 ? 3.316 -12.491 -0.537 1.00 91.19 185 SER A CA 1
ATOM 1428 C C . SER A 1 185 ? 3.984 -13.857 -0.411 1.00 91.19 185 SER A C 1
ATOM 1430 O O . SER A 1 185 ? 4.119 -14.407 0.679 1.00 91.19 185 SER A O 1
ATOM 1432 N N . ASN A 1 186 ? 4.439 -14.397 -1.532 1.00 89.06 186 ASN A N 1
ATOM 1433 C CA . ASN A 1 186 ? 5.258 -15.597 -1.610 1.00 89.06 186 ASN A CA 1
ATOM 1434 C C . ASN A 1 186 ? 6.304 -15.416 -2.726 1.00 89.06 186 ASN A C 1
ATOM 1436 O O . ASN A 1 186 ? 6.251 -14.448 -3.475 1.00 89.06 186 ASN A O 1
ATOM 1440 N N . GLU A 1 187 ? 7.298 -16.291 -2.841 1.00 84.44 187 GLU A N 1
ATOM 1441 C CA . GLU A 1 187 ? 8.172 -16.272 -4.022 1.00 84.44 187 GLU A CA 1
ATOM 1442 C C . GLU A 1 187 ? 7.546 -17.158 -5.110 1.00 84.44 187 GLU A C 1
ATOM 1444 O O . GLU A 1 187 ? 7.285 -18.331 -4.828 1.00 84.44 187 GLU A O 1
ATOM 1449 N N . PRO A 1 188 ? 7.315 -16.659 -6.343 1.00 86.25 188 PRO A N 1
ATOM 1450 C CA . PRO A 1 188 ? 7.754 -15.374 -6.916 1.00 86.25 188 PRO A CA 1
ATOM 1451 C C . PRO A 1 188 ? 6.705 -14.232 -6.886 1.00 86.25 188 PRO A C 1
ATOM 1453 O O . PRO A 1 188 ? 6.883 -13.227 -7.578 1.00 86.25 188 PRO A O 1
ATOM 1456 N N . PHE A 1 189 ? 5.588 -14.387 -6.169 1.00 88.12 189 PHE A N 1
ATOM 1457 C CA . PHE A 1 189 ? 4.456 -13.452 -6.137 1.00 88.12 189 PHE A CA 1
ATOM 1458 C C . PHE A 1 189 ? 4.478 -12.450 -4.962 1.00 88.12 189 PHE A C 1
ATOM 1460 O O . PHE A 1 189 ? 4.130 -12.765 -3.826 1.00 88.12 189 PHE A O 1
ATOM 1467 N N . ARG A 1 190 ? 4.804 -11.183 -5.231 1.00 88.62 190 ARG A N 1
ATOM 1468 C CA . ARG A 1 190 ? 4.933 -10.129 -4.207 1.00 88.62 190 ARG A CA 1
ATOM 1469 C C . ARG A 1 190 ? 3.750 -9.160 -4.208 1.00 88.62 190 ARG A C 1
ATOM 1471 O O . ARG A 1 190 ? 3.336 -8.668 -5.257 1.00 88.62 190 ARG A O 1
ATOM 1478 N N . LEU A 1 191 ? 3.258 -8.796 -3.027 1.00 89.56 191 LEU A N 1
ATOM 1479 C CA . LEU A 1 191 ? 2.342 -7.670 -2.843 1.00 89.56 191 LEU A CA 1
ATOM 1480 C C . LEU A 1 191 ? 3.091 -6.477 -2.258 1.00 89.56 191 LEU A C 1
ATOM 1482 O O . LEU A 1 191 ? 3.809 -6.602 -1.270 1.00 89.56 191 LEU A O 1
ATOM 1486 N N . CYS A 1 192 ? 2.886 -5.293 -2.832 1.00 88.25 192 CYS A N 1
ATOM 1487 C CA . CYS A 1 192 ? 3.492 -4.062 -2.331 1.00 88.25 192 CYS A CA 1
ATOM 1488 C C . CYS A 1 192 ? 2.428 -3.012 -2.018 1.00 88.25 192 CYS A C 1
ATOM 1490 O O . CYS A 1 192 ? 1.565 -2.706 -2.845 1.00 88.25 192 CYS A O 1
ATOM 1492 N N . THR A 1 193 ? 2.522 -2.423 -0.828 1.00 90.12 193 THR A N 1
ATOM 1493 C CA . THR A 1 193 ? 1.650 -1.331 -0.395 1.00 90.12 193 THR A CA 1
ATOM 1494 C C . THR A 1 193 ? 2.188 0.011 -0.881 1.00 90.12 193 THR A C 1
ATOM 1496 O O . THR A 1 193 ? 3.318 0.384 -0.572 1.00 90.12 193 THR A O 1
ATOM 1499 N N . ILE A 1 194 ? 1.355 0.775 -1.589 1.00 89.44 194 ILE A N 1
ATOM 1500 C CA . ILE A 1 194 ? 1.643 2.164 -1.966 1.00 89.44 194 ILE A CA 1
ATOM 1501 C C . ILE A 1 194 ? 0.900 3.116 -1.026 1.00 89.44 194 ILE A C 1
ATOM 1503 O O . ILE A 1 194 ? -0.333 3.098 -0.936 1.00 89.44 194 ILE A O 1
ATOM 1507 N N . THR A 1 195 ? 1.650 4.004 -0.373 1.00 88.00 195 THR A N 1
ATOM 1508 C CA . THR A 1 195 ? 1.117 5.082 0.470 1.00 88.00 195 THR A CA 1
ATOM 1509 C C . THR A 1 195 ? 1.199 6.429 -0.241 1.00 88.00 195 THR A C 1
ATOM 1511 O O . THR A 1 195 ? 2.231 6.761 -0.818 1.00 88.00 195 THR A O 1
ATOM 1514 N N . GLY A 1 196 ? 0.139 7.234 -0.152 1.00 84.88 196 GLY A N 1
ATOM 1515 C CA . GLY A 1 196 ? 0.184 8.643 -0.549 1.00 84.88 196 GLY A CA 1
ATOM 1516 C C . GLY A 1 196 ? 0.790 9.497 0.564 1.00 84.88 196 GLY A C 1
ATOM 1517 O O . GLY A 1 196 ? 0.440 9.316 1.729 1.00 84.88 196 GLY A O 1
ATOM 1518 N N . ILE A 1 197 ? 1.688 10.413 0.207 1.00 87.06 197 ILE A N 1
ATOM 1519 C CA . ILE A 1 197 ? 2.395 11.307 1.132 1.00 87.06 197 ILE A CA 1
ATOM 1520 C C . ILE A 1 197 ? 2.266 12.723 0.580 1.00 87.06 197 ILE A C 1
ATOM 1522 O O . ILE A 1 197 ? 2.565 12.948 -0.590 1.00 87.06 197 ILE A O 1
ATOM 1526 N N . SER A 1 198 ? 1.805 13.662 1.407 1.00 85.06 198 SER A N 1
ATOM 1527 C CA . SER A 1 198 ? 1.694 15.080 1.027 1.00 85.06 198 SER A CA 1
ATOM 1528 C C . SER A 1 198 ? 2.633 15.973 1.835 1.00 85.06 198 SER A C 1
ATOM 1530 O O . SER A 1 198 ? 3.010 17.045 1.371 1.00 85.06 198 SER A O 1
ATOM 1532 N N . THR A 1 199 ? 3.036 15.532 3.028 1.00 87.44 199 THR A N 1
ATOM 1533 C CA . THR A 1 199 ? 3.945 16.264 3.915 1.00 87.44 199 THR A CA 1
ATOM 1534 C C . THR A 1 199 ? 5.062 15.367 4.451 1.00 87.44 199 THR A C 1
ATOM 1536 O O . THR A 1 199 ? 4.965 14.140 4.445 1.00 87.44 199 THR A O 1
ATOM 1539 N N . ILE A 1 200 ? 6.134 15.980 4.963 1.00 92.50 200 ILE A N 1
ATOM 1540 C CA . ILE A 1 200 ? 7.229 15.255 5.631 1.00 92.50 200 ILE A CA 1
ATOM 1541 C C . ILE A 1 200 ? 6.736 14.562 6.917 1.00 92.50 200 ILE A C 1
ATOM 1543 O O . ILE A 1 200 ? 7.232 13.487 7.259 1.00 92.50 200 ILE A O 1
ATOM 1547 N N . SER A 1 201 ? 5.737 15.132 7.604 1.00 88.81 201 SER A N 1
ATOM 1548 C CA . SER A 1 201 ? 5.117 14.491 8.774 1.00 88.81 201 SER A CA 1
ATOM 1549 C C . SER A 1 201 ? 4.444 13.180 8.381 1.00 88.81 201 SER A C 1
ATOM 1551 O O . SER A 1 201 ? 4.742 12.151 8.981 1.00 88.81 201 SER A O 1
ATOM 1553 N N . ASP A 1 202 ? 3.644 13.184 7.305 1.00 87.50 202 ASP A N 1
ATOM 1554 C CA . ASP A 1 202 ? 2.982 11.970 6.806 1.00 87.50 202 ASP A CA 1
ATOM 1555 C C . ASP A 1 202 ? 4.005 10.875 6.479 1.00 87.50 202 ASP A C 1
ATOM 1557 O O . ASP A 1 202 ? 3.809 9.708 6.816 1.00 87.50 202 ASP A O 1
ATOM 1561 N N . LEU A 1 203 ? 5.117 11.247 5.830 1.00 90.56 203 LEU A N 1
ATOM 1562 C CA . LEU A 1 203 ? 6.202 10.313 5.524 1.00 90.56 203 LEU A CA 1
ATOM 1563 C C . LEU A 1 203 ? 6.769 9.698 6.806 1.00 90.56 203 LEU A C 1
ATOM 1565 O O . LEU A 1 203 ? 6.903 8.479 6.900 1.00 90.56 203 LEU A O 1
ATOM 1569 N N . THR A 1 204 ? 7.088 10.539 7.788 1.00 92.44 204 THR A N 1
ATOM 1570 C CA . THR A 1 204 ? 7.716 10.118 9.046 1.00 92.44 204 THR A CA 1
ATOM 1571 C C . THR A 1 204 ? 6.787 9.198 9.842 1.00 92.44 204 THR A C 1
ATOM 1573 O O . THR A 1 204 ? 7.215 8.155 10.336 1.00 92.44 204 THR A O 1
ATOM 1576 N N . GLU A 1 205 ? 5.497 9.528 9.907 1.00 91.56 205 GLU A N 1
ATOM 1577 C CA . GLU A 1 205 ? 4.466 8.719 10.563 1.00 91.56 205 GLU A CA 1
ATOM 1578 C C . GLU A 1 205 ? 4.229 7.381 9.851 1.00 91.56 205 GLU A C 1
ATOM 1580 O O . GLU A 1 205 ? 4.134 6.340 10.512 1.00 91.56 205 GLU A O 1
ATOM 1585 N N . ASN A 1 206 ? 4.179 7.375 8.515 1.00 92.44 206 ASN A N 1
ATOM 1586 C CA . ASN A 1 206 ? 3.998 6.156 7.726 1.00 92.44 206 ASN A CA 1
ATOM 1587 C C . ASN A 1 206 ? 5.195 5.209 7.872 1.00 92.44 206 ASN A C 1
ATOM 1589 O O . ASN A 1 206 ? 5.007 4.015 8.108 1.00 92.44 206 ASN A O 1
ATOM 1593 N N . VAL A 1 207 ? 6.421 5.736 7.790 1.00 92.00 207 VAL A N 1
ATOM 1594 C CA . VAL A 1 207 ? 7.654 4.955 7.974 1.00 92.00 207 VAL A CA 1
ATOM 1595 C C . V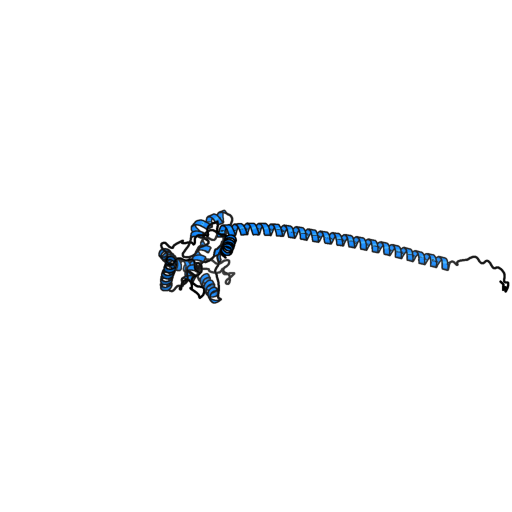AL A 1 207 ? 7.738 4.415 9.401 1.00 92.00 207 VAL A C 1
ATOM 1597 O O . VAL A 1 207 ? 7.960 3.220 9.594 1.00 92.00 207 VAL A O 1
ATOM 1600 N N . GLY A 1 208 ? 7.476 5.250 10.411 1.00 92.56 208 GLY A N 1
ATOM 1601 C CA . GLY A 1 208 ? 7.438 4.811 11.808 1.00 92.56 208 GLY A CA 1
ATOM 1602 C C . GLY A 1 208 ? 6.381 3.731 12.057 1.00 92.56 208 GLY A C 1
ATOM 1603 O O . GLY A 1 208 ? 6.630 2.763 12.774 1.00 92.56 208 GLY A O 1
ATOM 1604 N N . THR A 1 209 ? 5.215 3.846 11.420 1.00 94.62 209 THR A N 1
ATOM 1605 C CA . THR A 1 209 ? 4.158 2.828 11.471 1.00 94.62 209 THR A CA 1
ATOM 1606 C C . THR A 1 209 ? 4.599 1.518 10.826 1.00 94.62 209 THR A C 1
ATOM 1608 O O . THR A 1 209 ? 4.369 0.454 11.404 1.00 94.62 209 THR A O 1
ATOM 1611 N N . ALA A 1 210 ? 5.262 1.583 9.669 1.00 93.94 210 ALA A N 1
ATOM 1612 C CA . ALA A 1 210 ? 5.795 0.408 8.994 1.00 93.94 210 ALA A CA 1
ATOM 1613 C C . ALA A 1 210 ? 6.829 -0.311 9.870 1.00 93.94 210 ALA A C 1
ATOM 1615 O O . ALA A 1 210 ? 6.709 -1.514 10.062 1.00 93.94 210 ALA A O 1
ATOM 1616 N N . HIS A 1 211 ? 7.759 0.412 10.501 1.00 92.62 211 HIS A N 1
ATOM 1617 C CA . HIS A 1 211 ? 8.776 -0.175 11.385 1.00 92.62 211 HIS A CA 1
ATOM 1618 C C . HIS A 1 211 ? 8.221 -0.835 12.656 1.00 92.62 211 HIS A C 1
ATOM 1620 O O . HIS A 1 211 ? 8.862 -1.728 13.209 1.00 92.62 211 HIS A O 1
ATOM 1626 N N . LYS A 1 212 ? 7.029 -0.449 13.135 1.00 93.25 212 LYS A N 1
ATOM 1627 C CA . LYS A 1 212 ? 6.378 -1.164 14.251 1.00 93.25 212 LYS A CA 1
ATOM 1628 C C . LYS A 1 212 ? 5.998 -2.595 13.861 1.00 93.25 212 LYS A C 1
ATOM 1630 O O . LYS A 1 212 ? 6.067 -3.502 14.694 1.00 93.25 212 LYS A O 1
ATOM 1635 N N . LEU A 1 213 ? 5.587 -2.785 12.608 1.00 95.06 213 LEU A N 1
ATOM 1636 C CA . LEU A 1 213 ? 5.082 -4.053 12.095 1.00 95.06 213 LEU A CA 1
ATOM 1637 C C . LEU A 1 213 ? 6.140 -4.861 11.336 1.00 95.06 213 LEU A C 1
ATOM 1639 O O . LEU A 1 213 ? 6.134 -6.081 11.418 1.00 95.06 213 LEU A O 1
ATOM 1643 N N . LEU A 1 214 ? 7.028 -4.201 10.599 1.00 93.38 214 LEU A N 1
ATOM 1644 C CA . LEU A 1 214 ? 8.030 -4.810 9.736 1.00 93.38 214 LEU A CA 1
ATOM 1645 C C . LEU A 1 214 ? 9.414 -4.651 10.366 1.00 93.38 214 LEU A C 1
ATOM 1647 O O . LEU A 1 214 ? 9.896 -3.536 10.574 1.00 93.38 214 LEU A O 1
ATOM 1651 N N . LYS A 1 215 ? 10.059 -5.780 10.663 1.00 90.56 215 LYS A N 1
ATOM 1652 C CA . LYS A 1 215 ? 11.426 -5.833 11.178 1.00 90.56 215 LYS A CA 1
ATOM 1653 C C . LYS A 1 215 ? 12.401 -5.908 10.007 1.00 90.56 215 LYS A C 1
ATOM 1655 O O . LYS A 1 215 ? 12.337 -6.892 9.269 1.00 90.56 215 LYS A O 1
ATOM 1660 N N . PRO A 1 216 ? 13.289 -4.920 9.820 1.00 86.81 216 PRO A N 1
ATOM 1661 C CA . PRO A 1 216 ? 14.309 -4.994 8.782 1.00 86.81 216 PRO A CA 1
ATOM 1662 C C . PRO A 1 216 ? 15.233 -6.195 9.022 1.00 86.81 216 PRO A C 1
ATOM 1664 O O . PRO A 1 216 ? 15.445 -6.611 10.163 1.00 86.81 216 PRO A O 1
ATOM 1667 N N . ALA A 1 217 ? 15.789 -6.746 7.944 1.00 83.31 217 ALA A N 1
ATOM 1668 C CA . ALA A 1 217 ? 16.824 -7.768 8.048 1.00 83.31 217 ALA A CA 1
ATOM 1669 C C . ALA A 1 217 ? 18.083 -7.183 8.710 1.00 83.31 217 ALA A C 1
ATOM 1671 O O . ALA A 1 217 ? 18.440 -6.033 8.446 1.00 83.31 217 ALA A O 1
ATOM 1672 N N . GLU A 1 218 ? 18.789 -7.980 9.519 1.00 77.75 218 GLU A N 1
ATOM 1673 C CA . GLU A 1 218 ? 19.987 -7.531 10.252 1.00 77.75 218 GLU A CA 1
ATOM 1674 C C . GLU A 1 218 ? 21.065 -6.949 9.327 1.00 77.75 218 GLU A C 1
ATOM 1676 O O . GLU A 1 218 ? 21.718 -5.966 9.668 1.00 77.75 218 GLU A O 1
ATOM 1681 N N . ALA A 1 219 ? 21.204 -7.509 8.122 1.00 75.12 219 ALA A N 1
ATOM 1682 C CA . ALA A 1 219 ? 22.158 -7.047 7.117 1.00 75.12 219 ALA A CA 1
ATOM 1683 C C . ALA A 1 219 ? 21.802 -5.675 6.509 1.00 75.12 219 ALA A C 1
ATOM 1685 O O . ALA A 1 219 ? 22.673 -5.001 5.961 1.00 75.12 219 ALA A O 1
ATOM 1686 N N . THR A 1 220 ? 20.536 -5.251 6.578 1.00 76.62 220 THR A N 1
ATOM 1687 C CA . THR A 1 220 ? 20.048 -3.997 5.985 1.00 76.62 220 THR A CA 1
ATOM 1688 C C . THR A 1 220 ? 19.092 -3.276 6.943 1.00 76.62 220 THR A C 1
ATOM 1690 O O . THR A 1 220 ? 17.898 -3.166 6.654 1.00 76.62 220 THR A O 1
ATOM 1693 N N . PRO A 1 221 ? 19.585 -2.748 8.079 1.00 73.44 221 PRO A N 1
ATOM 1694 C CA . PRO A 1 221 ? 18.740 -2.227 9.159 1.00 73.44 221 PRO A CA 1
ATOM 1695 C C . PRO A 1 221 ? 17.922 -0.988 8.763 1.00 73.44 221 PRO A C 1
ATOM 1697 O O . PRO A 1 221 ? 16.915 -0.677 9.392 1.00 73.44 221 PRO A O 1
ATOM 1700 N N . THR A 1 222 ? 18.332 -0.283 7.708 1.00 76.38 222 THR A N 1
ATOM 1701 C CA . THR A 1 222 ? 17.651 0.904 7.172 1.00 76.38 222 THR A CA 1
ATOM 1702 C C . THR A 1 222 ? 16.661 0.588 6.048 1.00 76.38 222 THR A C 1
ATOM 1704 O O . THR A 1 222 ? 15.974 1.491 5.577 1.00 76.38 222 THR A O 1
ATOM 1707 N N . SER A 1 223 ? 16.577 -0.671 5.601 1.00 80.38 223 SER A N 1
ATOM 1708 C CA . SER A 1 223 ? 15.740 -1.087 4.474 1.00 80.38 223 SER A CA 1
ATOM 1709 C C . SER A 1 223 ? 14.661 -2.069 4.910 1.00 80.38 223 SER A C 1
ATOM 1711 O O . SER A 1 223 ? 14.931 -3.050 5.600 1.00 80.38 223 SER A O 1
ATOM 1713 N N . LEU A 1 224 ? 13.437 -1.844 4.430 1.00 81.81 224 LEU A N 1
ATOM 1714 C CA . LEU A 1 224 ? 12.314 -2.766 4.606 1.00 81.81 224 LEU A CA 1
ATOM 1715 C C . LEU A 1 224 ? 12.131 -3.733 3.422 1.00 81.81 224 LEU A C 1
ATOM 1717 O O . LEU A 1 224 ? 11.163 -4.484 3.396 1.00 81.81 224 LEU A O 1
ATOM 1721 N N . ALA A 1 225 ? 13.049 -3.744 2.446 1.00 74.75 225 ALA A N 1
ATOM 1722 C CA . ALA A 1 225 ? 12.921 -4.568 1.236 1.00 74.75 225 ALA A CA 1
ATOM 1723 C C . ALA A 1 225 ? 12.853 -6.083 1.523 1.00 74.75 225 ALA A C 1
ATOM 1725 O O . ALA A 1 225 ? 12.148 -6.811 0.819 1.00 74.75 225 ALA A O 1
ATOM 1726 N N . SER A 1 226 ? 13.550 -6.518 2.576 1.00 79.56 226 SER A N 1
ATOM 1727 C CA . SER A 1 226 ? 13.599 -7.905 3.064 1.00 79.56 226 SER A CA 1
ATOM 1728 C C . SER A 1 226 ? 13.121 -7.999 4.515 1.00 79.56 226 SER A C 1
ATOM 1730 O O . SER A 1 226 ? 13.680 -8.748 5.315 1.00 79.56 226 SER A O 1
ATOM 1732 N N . ALA A 1 227 ? 12.159 -7.154 4.893 1.00 85.50 227 ALA A N 1
ATOM 1733 C CA . ALA A 1 227 ? 11.644 -7.151 6.250 1.00 85.50 227 ALA A CA 1
ATOM 1734 C C . ALA A 1 227 ? 10.797 -8.395 6.545 1.00 85.50 227 ALA A C 1
ATOM 1736 O O . ALA A 1 227 ? 10.217 -8.995 5.650 1.00 85.50 227 ALA A O 1
ATOM 1737 N N . THR A 1 228 ? 10.706 -8.750 7.823 1.00 90.31 228 THR A N 1
ATOM 1738 C CA . THR A 1 228 ? 9.850 -9.833 8.324 1.00 90.31 228 THR A CA 1
ATOM 1739 C C . THR A 1 228 ? 8.784 -9.282 9.261 1.00 90.31 228 THR A C 1
ATOM 1741 O O . THR A 1 228 ? 8.953 -8.218 9.865 1.00 90.31 228 THR A O 1
ATOM 1744 N N . LEU A 1 229 ? 7.670 -9.999 9.414 1.00 94.12 229 LEU A N 1
ATOM 1745 C CA . LEU A 1 229 ? 6.605 -9.576 10.321 1.00 94.12 229 LEU A CA 1
ATOM 1746 C C . LEU A 1 229 ? 7.048 -9.610 11.785 1.00 94.12 229 LEU A C 1
ATOM 1748 O O . LEU A 1 229 ? 7.547 -10.603 12.318 1.00 94.12 229 LEU A O 1
ATOM 1752 N N . ASN A 1 230 ? 6.751 -8.526 12.487 1.00 95.00 230 ASN A N 1
ATOM 1753 C CA . ASN A 1 230 ? 6.740 -8.476 13.932 1.00 95.00 230 ASN A CA 1
ATOM 1754 C C . ASN A 1 230 ? 5.465 -9.149 14.458 1.00 95.00 230 ASN A C 1
ATOM 1756 O O . ASN A 1 230 ? 4.486 -8.470 14.767 1.00 95.00 230 ASN A O 1
ATOM 1760 N N . ASN A 1 231 ? 5.484 -10.477 14.592 1.00 94.62 231 ASN A N 1
ATOM 1761 C CA . ASN A 1 231 ? 4.323 -11.245 15.062 1.00 94.62 231 ASN A CA 1
ATOM 1762 C C . ASN A 1 231 ? 3.767 -10.739 16.406 1.00 94.62 231 ASN A C 1
ATOM 1764 O O . ASN A 1 231 ? 2.559 -10.652 16.570 1.00 94.62 231 ASN A O 1
ATOM 1768 N N . GLY A 1 232 ? 4.622 -10.266 17.321 1.00 96.19 232 GLY A N 1
ATOM 1769 C CA . GLY A 1 232 ? 4.161 -9.685 18.587 1.00 96.19 232 GLY A CA 1
ATOM 1770 C C . GLY A 1 232 ? 3.366 -8.379 18.432 1.00 96.19 232 GLY A C 1
ATOM 1771 O O . GLY A 1 232 ? 2.524 -8.078 19.274 1.00 96.19 232 GLY A O 1
ATOM 1772 N N . GLN A 1 233 ? 3.607 -7.596 17.374 1.00 95.88 233 GLN A N 1
ATOM 1773 C CA . GLN A 1 233 ? 2.771 -6.438 17.036 1.00 95.88 233 GLN A CA 1
ATOM 1774 C C . GLN A 1 233 ? 1.493 -6.878 16.311 1.00 95.88 233 GLN A C 1
ATOM 1776 O O . GLN A 1 233 ? 0.422 -6.369 16.626 1.00 95.88 233 GLN A O 1
ATOM 1781 N N . VAL A 1 234 ? 1.589 -7.859 15.404 1.00 96.31 234 VAL A N 1
ATOM 1782 C CA . VAL A 1 234 ? 0.422 -8.451 14.723 1.00 96.31 234 VAL A CA 1
ATOM 1783 C C . VAL A 1 234 ? -0.586 -8.986 15.740 1.00 96.31 234 VAL A C 1
ATOM 1785 O O . VAL A 1 234 ? -1.773 -8.699 15.624 1.00 96.31 234 VAL A O 1
ATO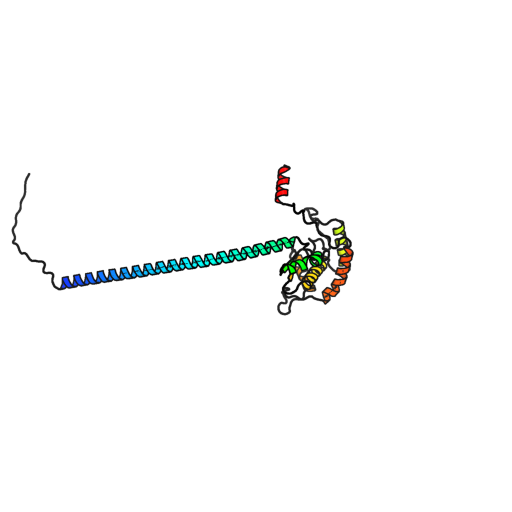M 1788 N N . ASP A 1 235 ? -0.132 -9.714 16.758 1.00 97.06 235 ASP A N 1
ATOM 1789 C CA . ASP A 1 235 ? -1.007 -10.302 17.775 1.00 97.06 235 ASP A CA 1
ATOM 1790 C C . ASP A 1 235 ? -1.694 -9.238 18.642 1.00 97.06 235 ASP A C 1
ATOM 1792 O O . ASP A 1 235 ? -2.849 -9.412 19.029 1.00 97.06 235 ASP A O 1
ATOM 1796 N N . LYS A 1 236 ? -1.025 -8.103 18.889 1.00 96.38 236 LYS A N 1
ATOM 1797 C CA . LYS A 1 236 ? -1.623 -6.939 19.565 1.00 96.38 236 LYS A CA 1
ATOM 1798 C C . LYS A 1 236 ? -2.660 -6.234 18.698 1.00 96.38 236 LYS A C 1
ATOM 1800 O O . LYS A 1 236 ? -3.701 -5.826 19.203 1.00 96.38 236 LYS A O 1
ATOM 1805 N N . ASP A 1 237 ? -2.378 -6.082 17.407 1.00 97.12 237 ASP A N 1
ATOM 1806 C CA . ASP A 1 237 ? -3.259 -5.360 16.492 1.00 97.12 237 ASP A CA 1
ATOM 1807 C C . ASP A 1 237 ? -4.464 -6.199 16.042 1.00 97.12 237 ASP A C 1
ATOM 1809 O O . ASP A 1 237 ? -5.532 -5.650 15.778 1.00 97.12 237 ASP A O 1
ATOM 1813 N N . ARG A 1 238 ? -4.332 -7.529 15.982 1.00 97.12 238 ARG A N 1
ATOM 1814 C CA . ARG A 1 238 ? -5.381 -8.453 15.528 1.00 97.12 238 ARG A CA 1
ATOM 1815 C C . ARG A 1 238 ? -6.756 -8.216 16.175 1.00 97.12 238 ARG A C 1
ATOM 1817 O O . ARG A 1 238 ? -7.711 -8.041 15.417 1.00 97.12 238 ARG A O 1
ATOM 1824 N N . PRO A 1 239 ? -6.911 -8.152 17.514 1.00 97.88 239 PRO A N 1
ATOM 1825 C CA . PRO A 1 239 ? -8.218 -7.884 18.118 1.00 97.88 239 PRO A CA 1
ATOM 1826 C C . PRO A 1 239 ? -8.777 -6.505 17.734 1.00 97.88 239 PRO A C 1
ATOM 1828 O O . PRO A 1 239 ? -9.989 -6.367 17.550 1.00 97.88 239 PRO A O 1
ATOM 1831 N N . VAL A 1 240 ? -7.910 -5.500 17.557 1.00 97.81 240 VAL A N 1
ATOM 1832 C CA . VAL A 1 240 ? -8.305 -4.158 17.099 1.00 97.81 240 VAL A CA 1
ATOM 1833 C C . VAL A 1 240 ? -8.813 -4.224 15.661 1.00 97.81 240 VAL A C 1
ATOM 1835 O O . VAL A 1 240 ? -9.863 -3.655 15.359 1.00 97.81 240 VAL A O 1
ATOM 1838 N N . PHE A 1 241 ? -8.123 -4.961 14.786 1.00 97.62 241 PHE A N 1
ATOM 1839 C CA . PHE A 1 241 ? -8.541 -5.164 13.402 1.00 97.62 241 PHE A CA 1
ATOM 1840 C C . PHE A 1 241 ? -9.904 -5.846 13.317 1.00 97.62 241 PHE A C 1
ATOM 1842 O O . PHE A 1 241 ? -10.808 -5.333 12.664 1.00 97.62 241 PHE A O 1
ATOM 1849 N N . GLU A 1 242 ? -10.076 -6.967 14.016 1.00 97.50 242 GLU A N 1
ATOM 1850 C CA . GLU A 1 242 ? -11.318 -7.739 13.998 1.00 97.50 242 GLU A CA 1
ATOM 1851 C C . GLU A 1 242 ? -12.502 -6.931 14.535 1.00 97.50 242 GLU A C 1
ATOM 1853 O O . GLU A 1 242 ? -13.604 -6.981 13.980 1.00 97.50 242 GLU A O 1
ATOM 1858 N N . LYS A 1 243 ? -12.296 -6.163 15.612 1.00 97.94 243 LYS A N 1
ATOM 1859 C CA . LYS A 1 243 ? -13.345 -5.307 16.170 1.00 97.94 243 LYS A CA 1
ATOM 1860 C C . LYS A 1 243 ? -13.684 -4.151 15.230 1.00 97.94 243 LYS A C 1
ATOM 1862 O O . LYS A 1 243 ? -14.868 -3.925 14.989 1.00 97.94 243 LYS A O 1
ATOM 1867 N N . ALA A 1 244 ? -12.683 -3.474 14.665 1.00 97.12 244 ALA A N 1
ATOM 1868 C CA . ALA A 1 244 ? -12.886 -2.409 13.683 1.00 97.12 244 ALA A CA 1
ATOM 1869 C C . ALA A 1 244 ? -13.644 -2.917 12.445 1.00 97.12 244 ALA A C 1
ATOM 1871 O O . ALA A 1 244 ? -14.602 -2.289 12.000 1.00 97.12 244 ALA A O 1
ATOM 1872 N N . GLN A 1 245 ? -13.284 -4.100 11.942 1.00 97.06 245 GLN A N 1
ATOM 1873 C CA . GLN A 1 245 ? -13.967 -4.739 10.817 1.00 97.06 245 GLN A CA 1
ATOM 1874 C C . GLN A 1 245 ? -15.432 -5.051 11.114 1.00 97.06 245 GLN A C 1
ATOM 1876 O O . GLN A 1 245 ? -16.303 -4.757 10.298 1.00 97.06 245 GLN A O 1
ATOM 1881 N N . LYS A 1 246 ? -15.727 -5.570 12.312 1.00 97.81 246 LYS A N 1
ATOM 1882 C CA . LYS A 1 246 ? -17.110 -5.782 12.765 1.00 97.81 246 LYS A CA 1
ATOM 1883 C C . LYS A 1 246 ? -17.895 -4.469 12.854 1.00 97.81 246 LYS A C 1
ATOM 1885 O O . LYS A 1 246 ? -19.076 -4.458 12.526 1.00 97.81 246 LYS A O 1
ATOM 1890 N N . MET A 1 247 ? -17.256 -3.375 13.273 1.00 97.38 247 MET A N 1
ATOM 1891 C CA . MET A 1 247 ? -17.895 -2.058 13.387 1.00 97.38 247 MET A CA 1
ATOM 1892 C C . MET A 1 247 ? -18.245 -1.428 12.036 1.00 97.38 247 MET A C 1
ATOM 1894 O O . MET A 1 247 ? -19.233 -0.704 11.966 1.00 97.38 247 MET A O 1
ATOM 1898 N N . PHE A 1 248 ? -17.516 -1.734 10.955 1.00 95.75 248 PHE A N 1
ATOM 1899 C CA . PHE A 1 248 ? -17.945 -1.305 9.618 1.00 95.75 248 PHE A CA 1
ATOM 1900 C C . PHE A 1 248 ? -19.310 -1.897 9.231 1.00 95.75 248 PHE A C 1
ATOM 1902 O O . PHE A 1 248 ? -20.046 -1.275 8.465 1.00 95.75 248 PHE A O 1
ATOM 1909 N N . GLY A 1 249 ? -19.683 -3.064 9.769 1.00 95.75 249 GLY A N 1
ATOM 1910 C CA . GLY A 1 249 ? -21.002 -3.664 9.562 1.00 95.75 249 GLY A CA 1
ATOM 1911 C C . GLY A 1 249 ? -21.335 -3.822 8.077 1.00 95.75 249 GLY A C 1
ATOM 1912 O O . GLY A 1 249 ? -20.546 -4.375 7.313 1.00 95.75 249 GLY A O 1
ATOM 1913 N N . GLN A 1 250 ? -22.481 -3.283 7.650 1.00 94.56 250 GLN A N 1
ATO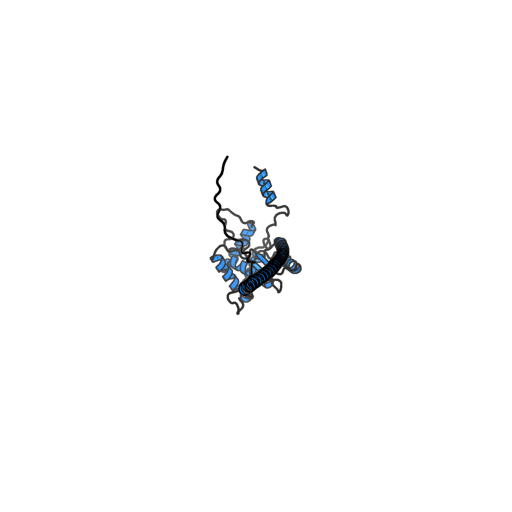M 1914 C CA . GLN A 1 250 ? -22.917 -3.303 6.244 1.00 94.56 250 GLN A CA 1
ATOM 1915 C C . GLN A 1 250 ? -21.959 -2.588 5.280 1.00 94.56 250 GLN A C 1
ATOM 1917 O O . GLN A 1 250 ? -21.997 -2.825 4.075 1.00 94.56 250 GLN A O 1
ATOM 1922 N N . TRP A 1 251 ? -21.108 -1.700 5.797 1.00 94.19 251 TRP A N 1
ATOM 1923 C CA . TRP A 1 251 ? -20.123 -0.988 4.997 1.00 94.19 251 TRP A CA 1
ATOM 1924 C C . TRP A 1 251 ? -18.865 -1.810 4.751 1.00 94.19 251 TRP A C 1
ATOM 1926 O O . TRP A 1 251 ? -18.034 -1.381 3.958 1.00 94.19 251 TRP A O 1
ATOM 1936 N N . MET A 1 252 ? -18.690 -2.971 5.387 1.00 94.19 252 MET A N 1
ATOM 1937 C CA . MET A 1 252 ? -17.520 -3.813 5.162 1.00 94.19 252 MET A CA 1
ATOM 1938 C C . MET A 1 252 ? -17.457 -4.281 3.702 1.00 94.19 252 MET A C 1
ATOM 1940 O O . MET A 1 252 ? -18.428 -4.791 3.147 1.00 94.19 252 MET A O 1
ATOM 1944 N N . GLY A 1 253 ? -16.310 -4.087 3.049 1.00 88.94 253 GLY A N 1
ATOM 1945 C CA . GLY A 1 253 ? -16.130 -4.442 1.640 1.00 88.94 253 GLY A CA 1
ATOM 1946 C C . GLY A 1 253 ? -16.851 -3.520 0.650 1.00 88.94 253 GLY A C 1
ATOM 1947 O O . GLY A 1 253 ? -16.809 -3.787 -0.556 1.00 88.94 253 GLY A O 1
ATOM 1948 N N . TYR A 1 254 ? -17.473 -2.426 1.115 1.00 88.44 254 TYR A N 1
ATOM 1949 C CA . TYR A 1 254 ? -18.026 -1.404 0.228 1.00 88.44 254 TYR A CA 1
ATOM 1950 C C . TYR A 1 254 ? -16.934 -0.890 -0.713 1.00 88.44 254 TYR A C 1
ATOM 1952 O O . TYR A 1 254 ? -15.801 -0.621 -0.303 1.00 88.44 254 TYR A O 1
ATOM 1960 N N . SER A 1 255 ? -17.283 -0.777 -1.989 1.00 80.50 255 SER A N 1
ATOM 1961 C CA . SER A 1 255 ? -16.426 -0.251 -3.040 1.00 80.50 255 SER A CA 1
ATOM 1962 C C . SER A 1 255 ? -17.261 0.662 -3.915 1.00 80.50 255 SER A C 1
ATOM 1964 O O . SER A 1 255 ? -18.421 0.364 -4.193 1.00 80.50 255 SER A O 1
ATOM 1966 N N . PHE A 1 256 ? -16.653 1.746 -4.389 1.00 75.12 256 PHE A N 1
ATOM 1967 C CA . PHE A 1 256 ? -17.281 2.582 -5.400 1.00 75.12 256 PHE A CA 1
ATOM 1968 C C . PHE A 1 256 ? -17.519 1.744 -6.651 1.00 75.12 256 PHE A C 1
ATOM 1970 O O . PHE A 1 256 ? -16.655 0.951 -7.046 1.00 75.12 256 PHE A O 1
ATOM 1977 N N . THR A 1 257 ? -18.689 1.908 -7.254 1.00 65.69 257 THR A N 1
ATOM 1978 C CA . THR A 1 257 ? -18.957 1.365 -8.579 1.00 65.69 257 THR A CA 1
ATOM 1979 C C . THR A 1 257 ? -17.934 1.946 -9.540 1.00 65.69 257 THR A C 1
ATOM 1981 O O . THR A 1 257 ? -17.768 3.166 -9.613 1.00 65.69 257 THR A O 1
ATOM 1984 N N . SER A 1 258 ? -17.231 1.071 -10.260 1.00 58.84 258 SER A N 1
ATOM 1985 C CA . SER A 1 258 ? -16.498 1.503 -11.446 1.00 58.84 258 SER A CA 1
ATOM 1986 C C . SER A 1 258 ? -17.489 2.245 -12.353 1.00 58.84 258 SER A C 1
ATOM 1988 O O . SER A 1 258 ? -18.651 1.819 -12.420 1.00 58.84 258 SER A O 1
ATOM 1990 N N . PRO A 1 259 ? -17.091 3.358 -12.994 1.00 57.12 259 PRO A N 1
ATOM 1991 C CA . PRO A 1 259 ? -17.931 3.991 -13.998 1.00 57.12 259 PRO A CA 1
ATOM 1992 C C . PRO A 1 259 ? -18.444 2.947 -15.002 1.00 57.12 259 PRO A C 1
ATOM 1994 O O . PRO A 1 259 ? -17.776 1.939 -15.247 1.00 57.12 259 PRO A O 1
ATOM 1997 N N . ASP A 1 260 ? -19.638 3.167 -15.565 1.00 56.31 260 ASP A N 1
ATOM 1998 C CA . ASP A 1 260 ? -20.171 2.321 -16.643 1.00 56.31 260 ASP A CA 1
ATOM 1999 C C . ASP A 1 260 ? -19.068 2.092 -17.695 1.00 56.31 260 ASP A C 1
ATOM 2001 O O . ASP A 1 260 ? -18.279 2.995 -17.965 1.00 56.31 260 ASP A O 1
ATOM 2005 N N . ARG A 1 261 ? -18.996 0.906 -18.314 1.00 56.44 261 ARG A N 1
ATOM 2006 C CA . ARG A 1 261 ? -18.017 0.633 -19.386 1.00 56.44 261 ARG A CA 1
ATOM 2007 C C . ARG A 1 261 ? -18.081 1.653 -20.531 1.00 56.44 261 ARG A C 1
ATOM 2009 O O . ARG A 1 261 ? -17.125 1.762 -21.289 1.00 56.44 261 ARG A O 1
ATOM 2016 N N . ARG A 1 262 ? -19.199 2.368 -20.666 1.00 58.19 262 ARG A N 1
ATOM 2017 C CA . ARG A 1 262 ? -19.434 3.456 -21.625 1.00 58.19 262 ARG A CA 1
ATOM 2018 C C . ARG A 1 262 ? -18.927 4.827 -21.156 1.00 58.19 262 ARG A C 1
ATOM 2020 O O . ARG A 1 262 ? -19.033 5.790 -21.906 1.00 58.19 262 ARG A O 1
ATOM 2027 N N . TRP A 1 263 ? -18.408 4.947 -19.935 1.00 56.00 263 TRP A N 1
ATOM 2028 C CA . TRP A 1 263 ? -17.843 6.189 -19.412 1.00 56.00 263 TRP A CA 1
ATOM 2029 C C . TRP A 1 263 ? -16.551 6.536 -20.163 1.00 56.00 263 TRP A C 1
ATOM 2031 O O . TRP A 1 263 ? -15.558 5.815 -20.077 1.00 56.00 263 TRP A O 1
ATOM 2041 N N . SER A 1 264 ? -16.577 7.645 -20.904 1.00 69.12 264 SER A N 1
ATOM 2042 C CA . SER A 1 264 ? -15.442 8.201 -21.647 1.00 69.12 264 SER A CA 1
ATOM 2043 C C . SER A 1 264 ? -15.311 9.686 -21.325 1.00 69.12 264 SER A C 1
ATOM 2045 O O . SER A 1 264 ? -16.294 10.434 -21.322 1.00 69.12 264 SER A O 1
ATOM 2047 N N . THR A 1 265 ? -14.081 10.108 -21.045 1.00 64.19 265 THR A N 1
ATOM 2048 C CA . THR A 1 265 ? -13.729 11.515 -20.839 1.00 64.19 265 THR A CA 1
ATOM 2049 C C . THR A 1 265 ? -13.986 12.332 -22.100 1.00 64.19 265 THR A C 1
ATOM 2051 O O . THR A 1 265 ? -14.489 13.446 -22.003 1.00 64.19 265 THR A O 1
ATOM 2054 N N . GLU A 1 266 ? -13.716 11.757 -23.276 1.00 68.19 266 GLU A N 1
ATOM 2055 C CA . GLU A 1 266 ? -13.967 12.383 -24.575 1.00 68.19 266 GLU A CA 1
ATOM 2056 C C . GLU A 1 266 ? -15.465 12.638 -24.784 1.00 68.19 266 GLU A C 1
ATOM 2058 O O . GLU A 1 266 ? -15.855 13.763 -25.082 1.00 68.19 266 GLU A O 1
ATOM 2063 N N . LEU A 1 267 ? -16.321 11.638 -24.531 1.00 62.72 267 LEU A N 1
ATOM 2064 C CA . LEU A 1 267 ? -17.778 11.797 -24.629 1.00 62.72 267 LEU A CA 1
ATOM 2065 C C . LEU A 1 267 ? -18.317 12.837 -23.640 1.00 62.72 267 LEU A C 1
ATOM 2067 O O . LEU A 1 267 ? -19.231 13.586 -23.974 1.00 62.72 267 LEU A O 1
ATOM 2071 N N . LYS A 1 268 ? -17.745 12.915 -22.432 1.00 62.34 268 LYS A N 1
ATOM 2072 C CA . LYS A 1 268 ? -18.135 13.919 -21.435 1.00 62.34 268 LYS A CA 1
ATOM 2073 C C . LYS A 1 268 ? -17.798 15.343 -21.890 1.00 62.34 268 LYS A C 1
ATOM 2075 O O . LYS A 1 268 ? -18.629 16.228 -21.719 1.00 62.34 268 LYS A O 1
ATOM 2080 N N . HIS A 1 269 ? -16.619 15.551 -22.477 1.00 68.00 269 HIS A N 1
ATOM 2081 C CA . HIS A 1 269 ? -16.229 16.849 -23.034 1.00 68.00 269 HIS A CA 1
ATOM 2082 C C . HIS A 1 269 ? -17.100 17.240 -24.234 1.00 68.00 269 HIS A C 1
ATOM 2084 O O . HIS A 1 269 ? -17.599 18.359 -24.274 1.00 68.00 269 HIS A O 1
ATOM 2090 N N . MET A 1 270 ? -17.370 16.301 -25.146 1.00 63.97 270 MET A N 1
ATOM 2091 C CA . MET A 1 270 ? -18.229 16.552 -26.310 1.00 63.97 270 MET A CA 1
ATOM 2092 C C . MET A 1 270 ? -19.667 16.922 -25.919 1.00 63.97 270 MET A C 1
ATOM 2094 O O . MET A 1 270 ? -20.267 17.785 -26.550 1.00 63.97 270 MET A O 1
ATOM 2098 N N . LEU A 1 271 ? -20.220 16.300 -24.871 1.00 62.41 271 LEU A N 1
ATOM 2099 C CA . LEU A 1 271 ? -21.560 16.629 -24.376 1.00 62.41 271 LEU A CA 1
ATOM 2100 C C . LEU A 1 271 ? -21.606 18.006 -23.695 1.00 62.41 271 LEU A C 1
ATOM 2102 O O . LEU A 1 271 ? -22.558 18.749 -23.907 1.00 62.41 271 LEU A O 1
ATOM 2106 N N . GLN A 1 272 ? -20.563 18.378 -22.945 1.00 58.72 272 GLN A N 1
ATOM 2107 C CA . GLN A 1 272 ? -20.465 19.703 -22.318 1.00 58.72 272 GLN A CA 1
ATOM 2108 C C . GLN A 1 272 ? -20.292 20.839 -23.337 1.00 58.72 272 GLN A C 1
ATOM 2110 O O . GLN A 1 272 ? -20.743 21.950 -23.081 1.00 58.72 272 GLN A O 1
ATOM 2115 N N . GLU A 1 273 ? -19.673 20.569 -24.487 1.00 54.09 273 GLU A N 1
ATOM 2116 C CA . GLU A 1 273 ? -19.562 21.531 -25.593 1.00 54.09 273 GLU A CA 1
ATOM 2117 C C . GLU A 1 273 ? -20.848 21.636 -26.427 1.00 54.09 273 GLU A C 1
ATOM 2119 O O . GLU A 1 273 ? -21.065 22.656 -27.069 1.00 54.09 273 GLU A O 1
ATOM 2124 N N . SER A 1 274 ? -21.714 20.616 -26.406 1.00 53.78 274 SER A N 1
ATOM 2125 C CA . SER A 1 274 ? -23.008 20.631 -27.109 1.00 53.78 274 SER A CA 1
ATOM 2126 C C . SER A 1 274 ? -24.155 21.289 -26.329 1.00 53.78 274 SER A C 1
ATOM 2128 O O . SER A 1 274 ? -25.231 21.493 -26.887 1.00 53.78 274 SER A O 1
ATOM 2130 N N . GLU A 1 275 ? -23.938 21.593 -25.046 1.00 48.62 275 GLU A N 1
ATOM 2131 C CA . GLU A 1 275 ? -24.897 22.273 -24.158 1.00 48.62 275 GLU A CA 1
ATOM 2132 C C . GLU A 1 275 ? -24.601 23.782 -23.986 1.00 48.62 275 GLU A C 1
ATOM 2134 O O . GLU A 1 275 ? -25.236 24.445 -23.162 1.00 48.62 275 GLU A O 1
ATOM 2139 N N . LEU A 1 276 ? -23.662 24.328 -24.772 1.00 42.28 276 LEU A N 1
ATOM 2140 C CA . LEU A 1 276 ? -23.355 25.761 -24.918 1.00 42.28 276 LEU A CA 1
ATOM 2141 C C . LEU A 1 276 ? -23.789 26.268 -26.299 1.00 42.28 276 LEU A C 1
ATOM 2143 O O . LEU A 1 276 ? -24.232 27.437 -26.363 1.00 42.28 276 LEU A O 1
#

Secondary structure (DSSP, 8-state):
--------------------HHHHHHHHHHHHHHHHHHHHHHHHHHHHHHHHHHHHHHHHHHHHHHHHHHHHHHHHHHHHHHHHHHHHHHTTS----BTTB-HIIIIIHHHHHHTT--EEEEE-TTTTTTSSTT-S--BTTB------HHHHHHHHHHHHHHHHTT--HHHHHHHHHHHHHHHH--SS-EEEEEPP-SSHHHHHHHHHHHHHHEEPPTT-TT--TT-EE-HHHHHHHHHHHHHHHHHHGGGTT--PPPPPTT--HHHHHHHHHHT-

pLDDT: mean 79.81, std 17.33, range [32.97, 97.94]